Protein AF-A0A7X0IDY8-F1 (afdb_monomer)

Solvent-accessible surface area (backbone atoms only — not comparable to full-atom values): 17653 Å² total; per-residue (Å²): 130,84,78,79,61,73,67,39,57,28,50,30,40,25,37,38,50,67,77,56,85,85,56,55,71,74,59,49,54,57,48,51,55,49,50,54,53,28,51,47,48,6,29,52,58,28,71,41,60,62,90,58,40,50,76,44,83,54,91,75,27,43,38,37,38,46,51,66,85,66,62,55,62,56,31,54,29,23,31,56,53,19,38,36,47,34,47,50,60,73,31,72,89,45,57,81,94,65,48,70,35,35,42,36,11,36,18,51,35,54,35,26,72,49,98,94,47,76,46,37,66,24,57,56,46,14,52,52,52,51,69,30,64,68,50,53,49,57,35,68,78,34,80,93,46,48,38,22,39,34,31,31,45,67,46,37,61,76,37,39,66,74,52,45,78,78,48,66,48,86,64,46,43,81,45,80,48,79,40,74,96,72,74,42,73,48,59,28,34,37,32,69,65,69,73,58,78,72,65,61,71,77,70,56,85,77,76,74,76,88,69,90,82,92,76,89,87,88,85,86,89,79,88,89,81,88,80,90,87,89,88,82,89,85,84,86,88,86,85,82,86,88,81,89,83,91,87,84,88,80,88,86,88,88,86,83,88,81,90,81,89,89,84,82,89,82,88,87,87,83,89,80,88,88,87,80,90,84,91,135

Radius of gyration: 31.36 Å; Cα contacts (8 Å, |Δi|>4): 363; chains: 1; bounding box: 111×85×58 Å

Organism: NCBI:txid321317

Secondary structure (DSSP, 8-state):
-PPPPPPEEEEEEEEEETT-TTS-HHHHHHHHHHHHHHHHHHHHHTT--GGGSEEEEETTEEEEEPPTT--HHHHHHHHHHHHHHHHHHHHTTS-GGG---EEEEEEEEEEEEETTEEESHHHHHHHHHHH-HHHHHHHHT-TT-SEEEEEEHHHIIIIITTT-TT--GGG-EEEEEEEGGGTEEEEEEEE-----TTTGGGGS-------S--------------------------------------------------------------------

pLDDT: mean 75.36, std 27.11, range [26.03, 98.81]

Structure (mmCIF, N/CA/C/O backbone):
data_AF-A0A7X0IDY8-F1
#
_entry.id   AF-A0A7X0IDY8-F1
#
loop_
_atom_site.group_PDB
_atom_site.id
_atom_site.type_symbol
_atom_site.label_atom_id
_atom_site.label_alt_id
_atom_site.label_comp_id
_atom_site.label_asym_id
_atom_site.label_entity_id
_atom_site.label_seq_id
_atom_site.pdbx_PDB_ins_code
_atom_site.Cartn_x
_atom_site.Cartn_y
_atom_site.Cartn_z
_atom_site.occupancy
_atom_site.B_iso_or_equiv
_atom_site.auth_seq_id
_atom_site.auth_comp_id
_atom_site.auth_asym_id
_atom_site.auth_atom_id
_atom_site.pdbx_PDB_model_num
ATOM 1 N N . MET A 1 1 ? 10.967 9.734 -34.060 1.00 51.69 1 MET A N 1
ATOM 2 C CA . MET A 1 1 ? 10.282 9.036 -32.952 1.00 51.69 1 MET A CA 1
ATOM 3 C C . MET A 1 1 ? 11.066 9.331 -31.688 1.00 51.69 1 MET A C 1
ATOM 5 O O . MET A 1 1 ? 12.235 8.972 -31.650 1.00 51.69 1 MET A O 1
ATOM 9 N N . ASN A 1 2 ? 10.491 10.038 -30.710 1.00 63.72 2 ASN A N 1
ATOM 10 C CA . ASN A 1 2 ? 11.146 10.158 -29.404 1.00 63.72 2 ASN A CA 1
ATOM 11 C C . ASN A 1 2 ? 11.230 8.760 -28.791 1.00 63.72 2 ASN A C 1
ATOM 13 O O . ASN A 1 2 ? 10.235 8.036 -28.790 1.00 63.72 2 ASN A O 1
ATOM 17 N N . ALA A 1 3 ? 12.420 8.369 -28.339 1.00 80.81 3 ALA A N 1
ATOM 18 C CA . ALA A 1 3 ? 12.616 7.078 -27.701 1.00 80.81 3 ALA A CA 1
ATOM 19 C C . ALA A 1 3 ? 11.701 6.978 -26.474 1.00 80.81 3 ALA A C 1
ATOM 21 O O . ALA A 1 3 ? 11.657 7.894 -25.650 1.00 80.81 3 ALA A O 1
ATOM 22 N N . LEU A 1 4 ? 10.955 5.877 -26.375 1.00 83.94 4 LEU A N 1
ATOM 23 C CA . LEU A 1 4 ? 10.134 5.593 -25.206 1.00 83.94 4 LEU A CA 1
ATOM 24 C C . LEU A 1 4 ? 11.055 5.515 -23.973 1.00 83.94 4 LEU A C 1
ATOM 26 O O . LEU A 1 4 ? 12.065 4.805 -24.031 1.00 83.94 4 LEU A O 1
ATOM 30 N N . PRO A 1 5 ? 10.745 6.212 -22.863 1.00 88.75 5 PRO A N 1
ATOM 31 C CA . PRO A 1 5 ? 11.501 6.064 -21.625 1.00 88.75 5 PRO A CA 1
ATOM 32 C C . PRO A 1 5 ? 11.559 4.591 -21.194 1.00 88.75 5 PRO A C 1
ATOM 34 O O . PRO A 1 5 ? 10.585 3.863 -21.403 1.00 88.75 5 PRO A O 1
ATOM 37 N N . PRO A 1 6 ? 12.655 4.127 -20.568 1.00 92.25 6 PRO A N 1
ATOM 38 C CA . PRO A 1 6 ? 12.790 2.727 -20.185 1.00 92.25 6 PRO A CA 1
ATOM 39 C C . PRO A 1 6 ? 11.690 2.317 -19.200 1.00 92.25 6 PRO A C 1
ATOM 41 O O . PRO A 1 6 ? 11.491 2.973 -18.175 1.00 92.25 6 PRO A O 1
ATOM 44 N N . GLY A 1 7 ? 11.017 1.207 -19.497 1.00 95.31 7 GLY A N 1
ATOM 45 C CA . GLY A 1 7 ? 10.121 0.540 -18.559 1.00 95.31 7 GLY A CA 1
ATOM 46 C C . GLY A 1 7 ? 10.933 -0.276 -17.561 1.00 95.31 7 GLY A C 1
ATOM 47 O O . GLY A 1 7 ? 11.869 -0.976 -17.949 1.00 95.31 7 GLY A O 1
ATOM 48 N N . ARG A 1 8 ? 10.617 -0.175 -16.269 1.00 96.75 8 ARG A N 1
ATOM 49 C CA . ARG A 1 8 ? 11.294 -0.958 -15.224 1.00 96.75 8 ARG A CA 1
ATOM 50 C C . ARG A 1 8 ? 10.280 -1.607 -14.299 1.00 96.75 8 ARG A C 1
ATOM 52 O O . ARG A 1 8 ? 9.301 -0.958 -13.940 1.00 96.75 8 ARG A O 1
ATOM 59 N N . ARG A 1 9 ? 10.546 -2.851 -13.890 1.00 96.81 9 ARG A N 1
ATOM 60 C CA . ARG A 1 9 ? 9.745 -3.549 -12.880 1.00 96.81 9 ARG A CA 1
ATOM 61 C C . ARG A 1 9 ? 9.917 -2.846 -11.531 1.00 96.81 9 ARG A C 1
ATOM 63 O O . ARG A 1 9 ? 11.051 -2.657 -11.084 1.00 96.81 9 ARG A O 1
ATOM 70 N N . ARG A 1 10 ? 8.815 -2.390 -10.937 1.00 97.50 10 ARG A N 1
ATOM 71 C CA . ARG A 1 10 ? 8.801 -1.621 -9.684 1.00 97.50 10 ARG A CA 1
ATOM 72 C C . ARG A 1 10 ? 7.593 -1.990 -8.834 1.00 97.50 10 ARG A C 1
ATOM 74 O O . ARG A 1 10 ? 6.512 -2.221 -9.374 1.00 97.50 10 ARG A O 1
ATOM 81 N N . ILE A 1 11 ? 7.776 -1.973 -7.516 1.00 98.00 11 ILE A N 1
ATOM 82 C CA . ILE A 1 11 ? 6.673 -2.020 -6.553 1.00 98.00 11 ILE A CA 1
ATOM 83 C C . ILE A 1 11 ? 6.010 -0.641 -6.505 1.00 98.00 11 ILE A C 1
ATOM 85 O O . ILE A 1 11 ? 6.682 0.389 -6.397 1.00 98.00 11 ILE A O 1
ATOM 89 N N . CYS A 1 12 ? 4.684 -0.646 -6.578 1.00 98.19 12 CYS A N 1
ATOM 90 C CA . CYS A 1 12 ? 3.822 0.513 -6.420 1.00 98.19 12 CYS A CA 1
ATOM 91 C C . CYS A 1 12 ? 3.010 0.336 -5.134 1.00 98.19 12 CYS A C 1
ATOM 93 O O . CYS A 1 12 ? 2.357 -0.690 -4.947 1.00 98.19 12 CYS A O 1
ATOM 95 N N . LEU A 1 13 ? 3.045 1.341 -4.267 1.00 98.19 13 LEU A N 1
ATOM 96 C CA . LEU A 1 13 ? 2.295 1.413 -3.019 1.00 98.19 13 LEU A CA 1
ATOM 97 C C . LEU A 1 13 ? 1.322 2.582 -3.116 1.00 98.19 13 LEU A C 1
ATOM 99 O O . LEU A 1 13 ? 1.759 3.713 -3.294 1.00 98.19 13 LEU A O 1
ATOM 103 N N . ALA A 1 14 ? 0.029 2.330 -2.957 1.00 97.94 14 ALA A N 1
ATOM 104 C CA . ALA A 1 14 ? -0.962 3.388 -2.808 1.00 97.94 14 ALA A CA 1
ATOM 105 C C . ALA A 1 14 ? -1.618 3.280 -1.432 1.00 97.94 14 ALA A C 1
ATOM 107 O O . ALA A 1 14 ? -1.944 2.178 -0.990 1.00 97.94 14 ALA A O 1
ATOM 108 N N . LEU A 1 15 ? -1.791 4.401 -0.736 1.00 96.69 15 LEU A N 1
ATOM 109 C CA . LEU A 1 15 ? -2.446 4.424 0.570 1.00 96.69 15 LEU A CA 1
ATOM 110 C C . LEU A 1 15 ? -3.374 5.623 0.690 1.00 96.69 15 LEU A C 1
ATOM 112 O O . LEU A 1 15 ? -3.045 6.697 0.192 1.00 96.69 15 LEU A O 1
ATOM 116 N N . ASP A 1 16 ? -4.471 5.456 1.421 1.00 93.19 16 ASP A N 1
ATOM 117 C CA . ASP A 1 16 ? -5.339 6.557 1.833 1.00 93.19 16 ASP A CA 1
ATOM 118 C C . ASP A 1 16 ? -5.834 6.393 3.277 1.00 93.19 16 ASP A C 1
ATOM 120 O O . ASP A 1 16 ? -5.731 5.321 3.890 1.00 93.19 16 ASP A O 1
ATOM 124 N N . ILE A 1 17 ? -6.342 7.493 3.837 1.00 92.12 17 ILE A N 1
ATOM 125 C CA . ILE A 1 17 ? -6.869 7.550 5.202 1.00 92.12 17 ILE A CA 1
ATOM 126 C C . ILE A 1 17 ? -8.383 7.324 5.179 1.00 92.12 17 ILE A C 1
ATOM 128 O O . ILE A 1 17 ? -9.131 8.004 4.474 1.00 92.12 17 ILE A O 1
ATOM 132 N N . GLU A 1 18 ? -8.873 6.415 6.022 1.00 89.56 18 GLU A N 1
ATOM 133 C CA . GLU A 1 18 ? -10.310 6.192 6.176 1.00 89.56 18 GLU A CA 1
ATOM 134 C C . GLU A 1 18 ? -11.020 7.456 6.706 1.00 89.56 18 GLU A C 1
ATOM 136 O O . GLU A 1 18 ? -10.594 8.065 7.694 1.00 89.56 18 GLU A O 1
ATOM 141 N N . LYS A 1 19 ? -12.150 7.824 6.081 1.00 80.25 19 LYS A N 1
ATOM 142 C CA . LYS A 1 19 ? -12.991 8.973 6.478 1.00 80.25 19 LYS A CA 1
ATOM 143 C C . LYS A 1 19 ? -12.199 10.290 6.540 1.00 80.25 19 LYS A C 1
ATOM 145 O O . LYS A 1 19 ? -12.360 11.090 7.466 1.00 80.25 19 LYS A O 1
ATOM 150 N N . TYR A 1 20 ? -11.332 10.521 5.553 1.00 73.94 20 TYR A N 1
ATOM 151 C CA . TYR A 1 20 ? -10.596 11.777 5.422 1.00 73.94 20 TYR A CA 1
ATOM 152 C C . TYR A 1 20 ? -11.523 12.970 5.137 1.00 73.94 20 TYR A C 1
ATOM 154 O O . TYR A 1 20 ? -11.430 14.000 5.802 1.00 73.94 20 TYR A O 1
ATOM 162 N N . SER A 1 21 ? -12.471 12.818 4.207 1.00 69.81 21 SER A N 1
ATOM 163 C CA . SER A 1 21 ? -13.338 13.901 3.710 1.00 69.81 21 SER A CA 1
ATOM 164 C C . SER A 1 21 ? -14.291 14.511 4.746 1.00 69.81 21 SER A C 1
ATOM 166 O O . SER A 1 21 ? -14.763 15.625 4.553 1.00 69.81 21 SER A O 1
ATOM 168 N N . SER A 1 22 ? -14.553 13.838 5.870 1.00 73.06 22 SER A N 1
ATOM 169 C CA . SER A 1 22 ? -15.456 14.328 6.922 1.00 73.06 22 SER A CA 1
ATOM 170 C C . SER A 1 22 ? -14.773 15.237 7.957 1.00 73.06 22 SER A C 1
ATOM 172 O O . SER A 1 22 ? -15.302 15.427 9.052 1.00 73.06 22 SER A O 1
ATOM 174 N N . ARG A 1 23 ? -13.561 15.734 7.675 1.00 74.06 23 ARG A N 1
ATOM 175 C CA . ARG A 1 23 ? -12.727 16.510 8.609 1.00 74.06 23 ARG A CA 1
ATOM 176 C C . ARG A 1 23 ? -12.468 17.921 8.072 1.00 74.06 23 ARG A C 1
ATOM 178 O O . ARG A 1 23 ? -12.563 18.155 6.877 1.00 74.06 23 ARG A O 1
ATOM 185 N N . GLY A 1 24 ? -12.155 18.863 8.964 1.00 79.19 24 GLY A N 1
ATOM 186 C CA . GLY A 1 24 ? -11.784 20.232 8.583 1.00 79.19 24 GLY A CA 1
ATOM 187 C C . GLY A 1 24 ? -10.303 20.376 8.206 1.00 79.19 24 GLY A C 1
ATOM 188 O O . GLY A 1 24 ? -9.477 19.551 8.597 1.00 79.19 24 GLY A O 1
ATOM 189 N N . ASN A 1 25 ? -9.953 21.476 7.533 1.00 82.00 25 ASN A N 1
ATOM 190 C CA . ASN A 1 25 ? -8.627 21.716 6.935 1.00 82.00 25 ASN A CA 1
ATOM 191 C C . ASN A 1 25 ? -7.437 21.549 7.903 1.00 82.00 25 ASN A C 1
ATOM 193 O O . ASN A 1 25 ? -6.416 20.976 7.538 1.00 82.00 25 ASN A O 1
ATOM 197 N N . VAL A 1 26 ? -7.554 21.996 9.160 1.00 82.94 26 VAL A N 1
ATOM 198 C CA . VAL A 1 26 ? -6.477 21.833 10.164 1.00 82.94 26 VAL A CA 1
ATO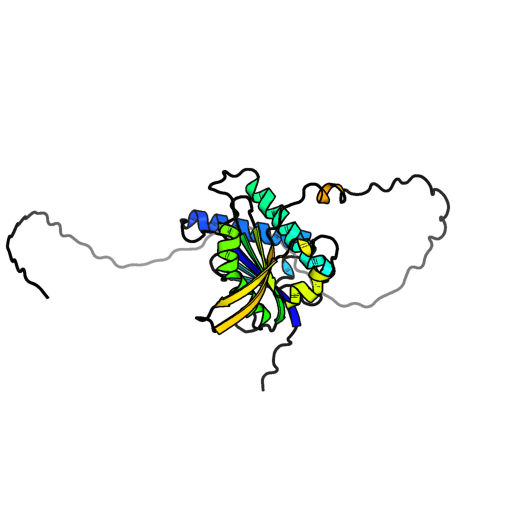M 199 C C . VAL A 1 26 ? -6.213 20.354 10.462 1.00 82.94 26 VAL A C 1
ATOM 201 O O . VAL A 1 26 ? -5.067 19.929 10.600 1.00 82.94 26 VAL A O 1
ATOM 204 N N . ALA A 1 27 ? -7.274 19.548 10.529 1.00 82.12 27 ALA A N 1
ATOM 205 C CA . ALA A 1 27 ? -7.144 18.111 10.721 1.00 82.12 27 ALA A CA 1
ATOM 206 C C . ALA A 1 27 ? -6.589 17.423 9.467 1.00 82.12 27 ALA A C 1
ATOM 208 O O . ALA A 1 27 ? -5.854 16.450 9.603 1.00 82.12 27 ALA A O 1
ATOM 209 N N . HIS A 1 28 ? -6.902 17.925 8.269 1.00 82.00 28 HIS A N 1
ATOM 210 C CA . HIS A 1 28 ? -6.339 17.426 7.010 1.00 82.00 28 HIS A CA 1
ATOM 211 C C . HIS A 1 28 ? -4.826 17.599 6.934 1.00 82.00 28 HIS A C 1
ATOM 213 O O . HIS A 1 28 ? -4.141 16.615 6.668 1.00 82.00 28 HIS A O 1
ATOM 219 N N . ILE A 1 29 ? -4.312 18.791 7.252 1.00 85.00 29 ILE A N 1
ATOM 220 C CA . ILE A 1 29 ? -2.866 19.070 7.272 1.00 85.00 29 ILE A CA 1
ATOM 221 C C . ILE A 1 29 ? -2.158 18.119 8.247 1.00 85.00 29 ILE A C 1
ATOM 223 O O . ILE A 1 29 ? -1.250 17.383 7.862 1.00 85.00 29 ILE A O 1
ATOM 227 N N . ALA A 1 30 ? -2.642 18.040 9.491 1.00 85.31 30 ALA A N 1
ATOM 228 C CA . ALA A 1 30 ? -2.046 17.170 10.503 1.00 85.31 30 ALA A CA 1
ATOM 229 C C . ALA A 1 30 ? -2.115 15.676 10.127 1.00 85.31 30 ALA A C 1
ATOM 231 O O . ALA A 1 30 ? -1.229 14.897 10.478 1.00 85.31 30 ALA A O 1
ATOM 232 N N . LEU A 1 31 ? -3.169 15.240 9.431 1.00 87.31 31 LEU A N 1
ATOM 233 C CA . LEU A 1 31 ? -3.297 13.857 8.969 1.00 87.31 31 LEU A CA 1
ATOM 234 C C . LEU A 1 31 ? -2.358 13.540 7.805 1.00 87.31 31 LEU A C 1
ATOM 236 O O . LEU A 1 31 ? -1.778 12.456 7.801 1.00 87.31 31 LEU A O 1
ATOM 240 N N . GLN A 1 32 ? -2.175 14.467 6.865 1.00 87.06 32 GLN A N 1
ATOM 241 C CA . GLN A 1 32 ? -1.214 14.314 5.772 1.00 87.06 32 GLN A CA 1
ATOM 242 C C . GLN A 1 32 ? 0.220 14.223 6.304 1.00 87.06 32 GLN A C 1
ATOM 244 O O . GLN A 1 32 ? 0.951 13.303 5.938 1.00 87.06 32 GLN A O 1
ATOM 249 N N . GLU A 1 33 ? 0.607 15.099 7.236 1.00 88.62 33 GLU A N 1
ATOM 250 C CA . GLU A 1 33 ? 1.925 15.042 7.884 1.00 88.62 33 GLU A CA 1
ATOM 251 C C . GLU A 1 33 ? 2.153 13.700 8.593 1.00 88.62 33 GLU A C 1
ATOM 253 O O . GLU A 1 33 ? 3.207 13.074 8.443 1.00 88.62 33 GLU A O 1
ATOM 258 N N . ARG A 1 34 ? 1.137 13.211 9.319 1.00 90.31 34 ARG A N 1
ATOM 259 C CA . ARG A 1 34 ? 1.182 11.898 9.979 1.00 90.31 34 ARG A CA 1
ATOM 260 C C . ARG A 1 34 ? 1.300 10.755 8.976 1.00 90.31 34 ARG A C 1
ATOM 262 O O . ARG A 1 34 ? 2.092 9.846 9.213 1.00 90.31 34 ARG A O 1
ATOM 269 N N . LEU A 1 35 ? 0.554 10.790 7.871 1.00 92.00 35 LEU A N 1
ATOM 270 C CA . LEU A 1 35 ? 0.627 9.771 6.824 1.00 92.00 35 LEU A CA 1
ATOM 271 C C . LEU A 1 35 ? 2.032 9.707 6.219 1.00 92.00 35 LEU A C 1
ATOM 273 O O . LEU A 1 35 ? 2.623 8.631 6.163 1.00 92.00 35 LEU A O 1
ATOM 277 N N . VAL A 1 36 ? 2.607 10.851 5.843 1.00 92.88 36 VAL A N 1
ATOM 278 C CA . VAL A 1 36 ? 3.971 10.911 5.296 1.00 92.88 36 VAL A CA 1
ATOM 279 C C . VAL A 1 36 ? 4.994 10.373 6.301 1.00 92.88 36 VAL A C 1
ATOM 281 O O . VAL A 1 36 ? 5.886 9.615 5.917 1.00 92.88 36 VAL A O 1
ATOM 284 N N . ALA A 1 37 ? 4.874 10.720 7.587 1.00 93.62 37 ALA A N 1
ATOM 285 C CA . ALA A 1 37 ? 5.762 10.205 8.631 1.00 93.62 37 ALA A CA 1
ATOM 286 C C . ALA A 1 37 ? 5.660 8.675 8.785 1.00 93.62 37 ALA A C 1
ATOM 288 O O . ALA A 1 37 ? 6.687 8.000 8.849 1.00 93.62 37 ALA A O 1
ATOM 289 N N . ILE A 1 38 ? 4.438 8.131 8.772 1.00 95.31 38 ILE A N 1
ATOM 290 C CA . ILE A 1 38 ? 4.176 6.686 8.843 1.00 95.31 38 ILE A CA 1
ATOM 291 C C . ILE A 1 38 ? 4.811 5.955 7.659 1.00 95.31 38 ILE A C 1
ATOM 293 O O . ILE A 1 38 ? 5.490 4.947 7.843 1.00 95.31 38 ILE A O 1
ATOM 297 N N . VAL A 1 39 ? 4.629 6.467 6.440 1.00 95.62 39 VAL A N 1
ATOM 298 C CA . VAL A 1 39 ? 5.170 5.816 5.241 1.00 95.62 39 VAL A CA 1
ATOM 299 C C . VAL A 1 39 ? 6.699 5.895 5.216 1.00 95.62 39 VAL A C 1
ATOM 301 O O . VAL A 1 39 ? 7.348 4.902 4.892 1.00 95.62 39 VAL A O 1
ATOM 304 N N . LYS A 1 40 ? 7.300 7.025 5.613 1.00 95.88 40 LYS A N 1
ATOM 305 C CA . LYS A 1 40 ? 8.765 7.158 5.739 1.00 95.88 40 LYS A CA 1
ATOM 306 C C . LYS A 1 40 ? 9.358 6.116 6.680 1.00 95.88 40 LYS A C 1
ATOM 308 O O . LYS A 1 40 ? 10.380 5.509 6.370 1.00 95.88 40 LYS A O 1
ATOM 313 N N . GLU A 1 41 ? 8.709 5.910 7.815 1.00 95.38 41 GLU A N 1
ATOM 314 C CA . GLU A 1 41 ? 9.125 4.924 8.798 1.00 95.38 41 GLU A CA 1
ATOM 315 C C . GLU A 1 41 ? 8.962 3.493 8.289 1.00 95.38 41 GLU A C 1
ATOM 317 O O . GLU A 1 41 ? 9.895 2.698 8.379 1.00 95.38 41 GLU A O 1
ATOM 322 N N . ALA A 1 42 ? 7.832 3.182 7.656 1.00 96.12 42 ALA A N 1
ATOM 323 C CA . ALA A 1 42 ? 7.618 1.877 7.046 1.00 96.12 42 ALA A CA 1
ATOM 324 C C . ALA A 1 42 ? 8.659 1.556 5.957 1.00 96.12 42 ALA A C 1
ATOM 326 O O . ALA A 1 42 ? 9.167 0.438 5.886 1.00 96.12 42 ALA A O 1
ATOM 327 N N . MET A 1 43 ? 9.043 2.549 5.151 1.00 96.00 43 MET A N 1
ATOM 328 C CA . MET A 1 43 ? 10.114 2.409 4.159 1.00 96.00 43 MET A CA 1
ATOM 329 C C . MET A 1 43 ? 11.481 2.168 4.813 1.00 96.00 43 MET A C 1
ATOM 331 O O . MET A 1 43 ? 12.256 1.341 4.329 1.00 96.00 43 MET A O 1
ATOM 335 N N . ALA A 1 44 ? 11.766 2.824 5.943 1.00 95.06 44 ALA A N 1
ATOM 336 C CA . ALA A 1 44 ? 12.979 2.568 6.717 1.00 95.06 44 ALA A CA 1
ATOM 337 C C . ALA A 1 44 ? 13.018 1.128 7.260 1.00 95.06 44 ALA A C 1
ATOM 339 O O . ALA A 1 44 ? 14.050 0.467 7.143 1.00 95.06 44 ALA A O 1
ATOM 340 N N . HIS A 1 45 ? 11.891 0.605 7.756 1.00 92.94 45 HIS A N 1
ATOM 341 C CA . HIS A 1 45 ? 11.752 -0.804 8.149 1.00 92.94 45 HIS A CA 1
ATOM 342 C C . HIS A 1 45 ? 11.966 -1.772 6.974 1.00 92.94 45 HIS A C 1
ATOM 344 O O . HIS A 1 45 ? 12.607 -2.807 7.138 1.00 92.94 45 HIS A O 1
ATOM 350 N N . ALA A 1 46 ? 11.510 -1.412 5.772 1.00 94.88 46 ALA A N 1
ATOM 351 C CA . ALA A 1 46 ? 11.772 -2.163 4.541 1.00 94.88 46 ALA A CA 1
ATOM 352 C C . ALA A 1 46 ? 13.215 -2.005 4.009 1.00 94.88 46 ALA A C 1
ATOM 354 O O . ALA A 1 46 ? 13.592 -2.621 3.007 1.00 94.88 46 ALA A O 1
ATOM 355 N N . GLN A 1 47 ? 14.037 -1.177 4.663 1.00 95.50 47 GLN A N 1
ATOM 356 C CA . GLN A 1 47 ? 15.384 -0.788 4.234 1.00 95.50 47 GLN A CA 1
ATOM 357 C C . GLN A 1 47 ? 15.404 -0.215 2.805 1.00 95.50 47 GLN A C 1
ATOM 359 O O . GLN A 1 47 ? 16.339 -0.447 2.038 1.00 95.50 47 GLN A O 1
ATOM 364 N N . VAL A 1 48 ? 14.363 0.538 2.442 1.00 95.31 48 VAL A N 1
ATOM 365 C CA . VAL A 1 48 ? 14.292 1.310 1.198 1.00 95.31 48 VAL A CA 1
ATOM 366 C C . VAL A 1 48 ? 14.380 2.790 1.575 1.00 95.31 48 VAL A C 1
ATOM 368 O O . VAL A 1 48 ? 13.422 3.335 2.123 1.00 95.31 48 VAL A O 1
ATOM 371 N N . PRO A 1 49 ? 15.510 3.478 1.323 1.00 92.62 49 PRO A N 1
ATOM 372 C CA . PRO A 1 49 ? 15.656 4.877 1.711 1.00 92.62 49 PRO A CA 1
ATOM 373 C C . PRO A 1 49 ? 14.567 5.749 1.082 1.00 92.62 49 PRO A C 1
ATOM 375 O O . PRO A 1 49 ? 14.352 5.686 -0.126 1.00 92.62 49 PRO A O 1
ATOM 378 N N . TRP A 1 50 ? 13.915 6.604 1.878 1.00 92.56 50 TRP A N 1
ATOM 379 C CA . TRP A 1 50 ? 12.821 7.467 1.406 1.00 92.56 50 TRP A CA 1
ATOM 380 C C . TRP A 1 50 ? 13.184 8.245 0.135 1.00 92.56 50 TRP A C 1
ATOM 382 O O . TRP A 1 50 ? 12.414 8.248 -0.816 1.00 92.56 50 TRP A O 1
ATOM 392 N N . VAL A 1 51 ? 14.393 8.812 0.087 1.00 92.88 51 VAL A N 1
ATOM 393 C CA . VAL A 1 51 ? 14.920 9.605 -1.041 1.00 92.88 51 VAL A CA 1
ATOM 394 C C . VAL A 1 51 ? 15.051 8.834 -2.359 1.00 92.88 51 VAL A C 1
ATOM 396 O O . VAL A 1 51 ? 15.178 9.451 -3.409 1.00 92.88 51 VAL A O 1
ATOM 399 N N . MET A 1 52 ? 15.046 7.501 -2.309 1.00 91.50 52 MET A N 1
ATOM 400 C CA . MET A 1 52 ? 15.113 6.638 -3.492 1.00 91.50 52 MET A CA 1
ATOM 401 C C . MET A 1 52 ? 13.727 6.313 -4.056 1.00 91.50 52 MET A C 1
ATOM 403 O O . MET A 1 52 ? 13.634 5.714 -5.127 1.00 91.50 52 MET A O 1
ATOM 407 N N . ASN A 1 53 ? 12.662 6.662 -3.332 1.00 93.44 53 ASN A N 1
ATOM 408 C CA . ASN A 1 53 ? 11.293 6.473 -3.777 1.00 93.44 53 ASN A CA 1
ATOM 409 C C . ASN A 1 53 ? 10.805 7.734 -4.475 1.00 93.44 53 ASN A C 1
ATOM 411 O O . ASN A 1 53 ? 11.050 8.851 -4.017 1.00 93.44 53 ASN A O 1
ATOM 415 N N . ASP A 1 54 ? 10.045 7.548 -5.544 1.00 92.81 54 ASP A N 1
ATOM 416 C CA . ASP A 1 54 ? 9.275 8.637 -6.111 1.00 92.81 54 ASP A CA 1
ATOM 417 C C . ASP A 1 54 ? 7.892 8.667 -5.464 1.00 92.81 54 ASP A C 1
ATOM 419 O O . ASP A 1 54 ? 7.226 7.637 -5.348 1.00 92.81 54 ASP A O 1
ATOM 423 N N . VAL A 1 55 ? 7.452 9.852 -5.055 1.00 91.88 55 VAL A N 1
ATOM 424 C CA . VAL A 1 55 ? 6.212 10.042 -4.301 1.00 91.88 55 VAL A CA 1
ATOM 425 C C . VAL A 1 55 ? 5.330 11.017 -5.060 1.00 91.88 55 VAL A C 1
ATOM 427 O O . VAL A 1 55 ? 5.801 12.053 -5.526 1.00 91.88 55 VAL A O 1
ATOM 430 N N . GLN A 1 56 ? 4.062 10.659 -5.210 1.00 87.88 56 GLN A N 1
ATOM 431 C CA . GLN A 1 56 ? 3.031 11.494 -5.806 1.00 87.88 56 GLN A CA 1
ATOM 432 C C . GLN A 1 56 ? 1.901 11.669 -4.803 1.00 87.88 56 GLN A C 1
ATOM 434 O O . GLN A 1 56 ? 1.317 10.685 -4.338 1.00 87.88 56 GLN A O 1
ATOM 439 N N . ASP A 1 57 ? 1.593 12.923 -4.496 1.00 81.88 57 ASP A N 1
ATOM 440 C CA . ASP A 1 57 ? 0.471 13.274 -3.636 1.00 81.88 57 ASP A CA 1
ATOM 441 C C . ASP A 1 57 ? -0.845 13.009 -4.373 1.00 81.88 57 ASP A C 1
ATOM 443 O O . ASP A 1 57 ? -1.009 13.384 -5.535 1.00 81.88 57 ASP A O 1
ATOM 447 N N . GLN A 1 58 ? -1.789 12.359 -3.694 1.00 78.62 58 GLN A N 1
ATOM 448 C CA . GLN A 1 58 ? -3.100 11.998 -4.240 1.00 78.62 58 GLN A CA 1
ATOM 449 C C . GLN A 1 58 ? -4.218 12.638 -3.411 1.00 78.62 58 GLN A C 1
ATOM 451 O O . GLN A 1 58 ? -5.151 11.965 -2.993 1.00 78.62 58 GLN A O 1
ATOM 456 N N . GLY A 1 59 ? -4.102 13.937 -3.116 1.00 71.81 59 GLY A N 1
ATOM 457 C CA . GLY A 1 59 ? -5.056 14.657 -2.267 1.00 71.81 59 GLY A CA 1
ATOM 458 C C . GLY A 1 59 ? -5.025 14.165 -0.816 1.00 71.81 59 GLY A C 1
ATOM 459 O O . GLY A 1 59 ? -4.324 14.735 0.015 1.00 71.81 59 GLY A O 1
ATOM 460 N N . ASP A 1 60 ? -5.776 13.110 -0.508 1.00 71.19 60 ASP A N 1
ATOM 461 C CA . ASP A 1 60 ? -5.862 12.475 0.811 1.00 71.19 60 ASP A CA 1
ATOM 462 C C . ASP A 1 60 ? -5.034 11.189 0.960 1.00 71.19 60 ASP A C 1
ATOM 464 O O . ASP A 1 60 ? -4.972 10.606 2.049 1.00 71.19 60 ASP A O 1
ATOM 468 N N . GLY A 1 61 ? -4.370 10.776 -0.119 1.00 85.94 61 GLY A N 1
ATOM 469 C CA . GLY A 1 61 ? -3.502 9.610 -0.162 1.00 85.94 61 GLY A CA 1
ATOM 470 C C . GLY A 1 61 ? -2.101 9.891 -0.698 1.00 85.94 61 GLY A C 1
ATOM 471 O O . GLY A 1 61 ? -1.748 11.009 -1.081 1.00 85.94 61 GLY A O 1
ATOM 472 N N . LEU A 1 62 ? -1.299 8.831 -0.749 1.00 93.38 62 LEU A N 1
ATOM 473 C CA . LEU A 1 62 ? 0.032 8.824 -1.348 1.00 93.38 62 LEU A CA 1
ATOM 474 C C . LEU A 1 62 ? 0.136 7.679 -2.348 1.00 93.38 62 LEU A C 1
ATOM 476 O O . LEU A 1 62 ? -0.272 6.556 -2.054 1.00 93.38 62 LEU A O 1
ATOM 480 N N . LEU A 1 63 ? 0.750 7.954 -3.496 1.00 96.06 63 LEU A N 1
ATOM 481 C CA . LEU A 1 63 ? 1.275 6.937 -4.397 1.00 96.06 63 LEU A CA 1
ATOM 482 C C . LEU A 1 63 ? 2.802 6.963 -4.314 1.00 96.06 63 LEU A C 1
ATOM 484 O O . LEU A 1 63 ? 3.435 7.973 -4.615 1.00 96.06 63 LEU A O 1
ATOM 488 N N . VAL A 1 64 ? 3.395 5.843 -3.923 1.00 96.81 64 VAL A N 1
ATOM 489 C CA . VAL A 1 64 ? 4.840 5.670 -3.803 1.00 96.81 64 VAL A CA 1
ATOM 490 C C . VAL A 1 64 ? 5.312 4.620 -4.796 1.00 96.81 64 VAL A C 1
ATOM 492 O O . VAL A 1 64 ? 4.824 3.491 -4.816 1.00 96.81 64 VAL A O 1
ATOM 495 N N . ILE A 1 65 ? 6.286 4.997 -5.616 1.00 97.00 65 ILE A N 1
ATOM 496 C CA . ILE A 1 65 ? 6.909 4.146 -6.621 1.00 97.00 65 ILE A CA 1
ATOM 497 C C . ILE A 1 65 ? 8.336 3.853 -6.168 1.00 97.00 65 ILE A C 1
ATOM 499 O O . ILE A 1 65 ? 9.177 4.751 -6.080 1.00 97.00 65 ILE A O 1
ATOM 503 N N . GLN A 1 66 ? 8.611 2.584 -5.879 1.00 96.50 66 GLN A N 1
ATOM 504 C CA . GLN A 1 66 ? 9.912 2.163 -5.371 1.00 96.50 66 GLN A CA 1
ATOM 505 C C . GLN A 1 66 ? 11.000 2.217 -6.458 1.00 96.50 66 GLN A C 1
ATOM 507 O O . GLN A 1 66 ? 10.698 2.181 -7.665 1.00 96.50 66 GLN A O 1
ATOM 512 N N . PRO A 1 67 ? 12.286 2.303 -6.067 1.00 95.31 67 PRO A N 1
ATOM 513 C CA . PRO A 1 67 ? 13.375 2.148 -7.017 1.00 95.31 67 PRO A CA 1
ATOM 514 C C . PRO A 1 67 ? 13.328 0.749 -7.663 1.00 95.31 67 PRO A C 1
ATOM 516 O O . PRO A 1 67 ? 12.860 -0.214 -7.056 1.00 95.31 67 PRO A O 1
ATOM 519 N N . PRO A 1 68 ? 13.800 0.608 -8.910 1.00 95.38 68 PRO A N 1
ATOM 520 C CA . PRO A 1 68 ? 13.883 -0.694 -9.562 1.00 95.38 68 PRO A CA 1
ATOM 521 C C . PRO A 1 68 ? 14.979 -1.556 -8.920 1.00 95.38 68 PRO A C 1
ATOM 523 O O . PRO A 1 68 ? 15.983 -1.025 -8.447 1.00 95.38 68 PRO A O 1
ATOM 526 N N . GLY A 1 69 ? 14.826 -2.881 -8.978 1.00 94.38 69 GLY A N 1
ATOM 527 C CA . GLY A 1 69 ? 15.844 -3.827 -8.496 1.00 94.38 69 GLY A CA 1
ATOM 528 C C . GLY A 1 69 ? 15.877 -4.014 -6.978 1.00 94.38 69 GLY A C 1
ATOM 529 O O . GLY A 1 69 ? 16.883 -4.471 -6.441 1.00 94.38 69 GLY A O 1
ATOM 530 N N . VAL A 1 70 ? 14.800 -3.646 -6.282 1.00 96.12 70 VAL A N 1
ATOM 531 C CA . VAL A 1 70 ? 14.618 -4.003 -4.873 1.00 96.12 70 VAL A CA 1
ATOM 532 C C . VAL A 1 70 ? 14.450 -5.514 -4.706 1.00 96.12 70 VAL A C 1
ATOM 534 O O . VAL A 1 70 ? 13.926 -6.196 -5.579 1.00 96.12 70 VAL A O 1
ATOM 537 N N . ASP A 1 71 ? 14.883 -6.021 -3.557 1.00 96.81 71 ASP A N 1
ATOM 538 C CA . ASP A 1 71 ? 14.675 -7.406 -3.131 1.00 96.81 71 ASP A CA 1
ATOM 539 C C . ASP A 1 71 ? 13.243 -7.569 -2.597 1.00 96.81 71 ASP A C 1
ATOM 541 O O . ASP A 1 71 ? 12.963 -7.279 -1.435 1.00 96.81 71 ASP A O 1
ATOM 545 N N . GLU A 1 72 ? 12.312 -7.937 -3.475 1.00 97.00 72 GLU A N 1
ATOM 546 C CA . GLU A 1 72 ? 10.868 -7.956 -3.198 1.00 97.00 72 GLU A CA 1
ATOM 547 C C . GLU A 1 72 ? 10.468 -8.914 -2.064 1.00 97.00 72 GLU A C 1
ATOM 549 O O . GLU A 1 72 ? 9.710 -8.470 -1.195 1.00 97.00 72 GLU A O 1
ATOM 554 N N . PRO A 1 73 ? 11.015 -10.150 -1.978 1.00 96.81 73 PRO A N 1
ATOM 555 C CA . PRO A 1 73 ? 10.827 -11.039 -0.827 1.00 96.81 73 PRO A CA 1
ATOM 556 C C . PRO A 1 73 ? 11.168 -10.428 0.529 1.00 96.81 73 PRO A C 1
ATOM 558 O O . PRO A 1 73 ? 10.566 -10.797 1.533 1.00 96.81 73 PRO A O 1
ATOM 561 N N . ARG A 1 74 ? 12.111 -9.483 0.580 1.00 96.31 74 ARG A N 1
ATOM 562 C CA . ARG A 1 74 ? 12.476 -8.765 1.809 1.00 96.31 74 ARG A CA 1
ATOM 563 C C . ARG A 1 74 ? 11.670 -7.482 1.990 1.00 96.31 74 ARG A C 1
ATOM 565 O O . ARG A 1 74 ? 11.240 -7.161 3.098 1.00 96.31 74 ARG A O 1
ATOM 572 N N . VAL A 1 75 ? 11.483 -6.725 0.911 1.00 97.56 75 VAL A N 1
ATOM 573 C CA . VAL A 1 75 ? 10.875 -5.391 0.949 1.00 97.56 75 VAL A CA 1
ATOM 574 C C . VAL A 1 75 ? 9.374 -5.453 1.195 1.00 97.56 75 VAL A C 1
ATOM 576 O O . VAL A 1 75 ? 8.881 -4.643 1.975 1.00 97.56 75 VAL A O 1
ATOM 579 N N . VAL A 1 76 ? 8.643 -6.397 0.594 1.00 97.50 76 VAL A N 1
ATOM 580 C CA . VAL A 1 76 ? 7.184 -6.490 0.768 1.00 97.50 76 VAL A CA 1
ATOM 581 C C . VAL A 1 76 ? 6.812 -6.801 2.227 1.00 97.50 76 VAL A C 1
ATOM 583 O O . VAL A 1 76 ? 6.069 -6.006 2.809 1.00 97.50 76 VAL A O 1
ATOM 586 N N . PRO A 1 77 ? 7.362 -7.846 2.885 1.00 95.69 77 PRO A N 1
ATOM 587 C CA . PRO A 1 77 ? 7.117 -8.070 4.310 1.00 95.69 77 PRO A CA 1
ATOM 588 C C . PRO A 1 77 ? 7.603 -6.919 5.193 1.00 95.69 77 PRO A C 1
ATOM 590 O O . PRO A 1 77 ? 6.880 -6.478 6.087 1.00 95.69 77 PRO A O 1
ATOM 593 N N . GLY A 1 78 ? 8.805 -6.390 4.931 1.00 96.31 78 GLY A N 1
ATOM 594 C CA . GLY A 1 78 ? 9.367 -5.278 5.701 1.00 96.31 78 GLY A CA 1
ATOM 595 C C . GLY A 1 78 ? 8.498 -4.019 5.649 1.00 96.31 78 GLY A C 1
ATOM 596 O O . GLY A 1 78 ? 8.309 -3.356 6.668 1.00 96.31 78 GLY A O 1
ATOM 597 N N . LEU A 1 79 ? 7.910 -3.726 4.487 1.00 97.19 79 LEU A N 1
ATOM 598 C CA . LEU A 1 79 ? 7.003 -2.601 4.290 1.00 97.19 79 LEU A CA 1
ATOM 599 C C . LEU A 1 79 ? 5.681 -2.801 5.037 1.00 97.19 79 LEU A C 1
ATOM 601 O O . LEU A 1 79 ? 5.247 -1.899 5.750 1.00 97.19 79 LEU A O 1
ATOM 605 N N . VAL A 1 80 ? 5.048 -3.972 4.908 1.00 97.12 80 VAL A N 1
ATOM 606 C CA . VAL A 1 80 ? 3.765 -4.263 5.575 1.00 97.12 80 VAL A CA 1
ATOM 607 C C . VAL A 1 80 ? 3.922 -4.245 7.099 1.00 97.12 80 VAL A C 1
ATOM 609 O O . VAL A 1 80 ? 3.132 -3.604 7.799 1.00 97.12 80 VAL A O 1
ATOM 612 N N . ASN A 1 81 ? 4.981 -4.865 7.620 1.00 95.88 81 ASN A N 1
ATOM 613 C CA . ASN A 1 81 ? 5.269 -4.879 9.055 1.00 95.88 81 ASN A CA 1
ATOM 614 C C . ASN A 1 81 ? 5.669 -3.490 9.568 1.00 95.88 81 ASN A C 1
ATOM 616 O O . ASN A 1 81 ? 5.210 -3.065 10.629 1.00 95.88 81 ASN A O 1
ATOM 620 N N . GLY A 1 82 ? 6.452 -2.743 8.786 1.00 96.56 82 GLY A N 1
ATOM 621 C CA . GLY A 1 82 ? 6.798 -1.354 9.073 1.00 96.56 82 GLY A CA 1
ATOM 622 C C . GLY A 1 82 ? 5.574 -0.441 9.152 1.00 96.56 82 GLY A C 1
ATOM 623 O O . GLY A 1 82 ? 5.482 0.376 10.065 1.00 96.56 82 GLY A O 1
ATOM 624 N N . LEU A 1 83 ? 4.595 -0.615 8.255 1.00 97.19 83 LEU A N 1
ATOM 625 C CA . LEU A 1 83 ? 3.322 0.110 8.315 1.00 97.19 83 LEU A CA 1
ATOM 626 C C . LEU A 1 83 ? 2.551 -0.226 9.595 1.00 97.19 83 LEU A C 1
ATOM 628 O O . LEU A 1 83 ? 2.080 0.684 10.275 1.00 97.19 83 LEU A O 1
ATOM 632 N N . CYS A 1 84 ? 2.461 -1.506 9.965 1.00 95.75 84 CYS A N 1
ATOM 633 C CA . CYS A 1 84 ? 1.804 -1.917 11.210 1.00 95.75 84 CYS A CA 1
ATOM 634 C C . CYS A 1 84 ? 2.460 -1.288 12.439 1.00 95.75 84 CYS A C 1
ATOM 636 O O . CYS A 1 84 ? 1.765 -0.824 13.345 1.00 95.75 84 CYS A O 1
ATOM 638 N N . TRP A 1 85 ? 3.791 -1.243 12.452 1.00 95.38 85 TRP A N 1
ATOM 639 C CA . TRP A 1 85 ? 4.565 -0.650 13.534 1.00 95.38 85 TRP A CA 1
ATOM 640 C C . TRP A 1 85 ? 4.334 0.853 13.625 1.00 95.38 85 TRP A C 1
ATOM 642 O O . TRP A 1 85 ? 3.961 1.364 14.684 1.00 95.38 85 TRP A O 1
ATOM 652 N N . ALA A 1 86 ? 4.469 1.552 12.501 1.00 95.62 86 ALA A N 1
ATOM 653 C CA . ALA A 1 86 ? 4.347 2.999 12.434 1.00 95.62 86 ALA A CA 1
ATOM 654 C C . ALA A 1 86 ? 2.926 3.471 12.774 1.00 95.62 86 ALA A C 1
ATOM 656 O O . ALA A 1 86 ? 2.752 4.399 13.566 1.00 95.62 86 ALA A O 1
ATOM 657 N N . VAL A 1 87 ? 1.895 2.799 12.247 1.00 95.19 87 VAL A N 1
ATOM 658 C CA . VAL A 1 87 ? 0.491 3.099 12.567 1.00 95.19 87 VAL A CA 1
ATOM 659 C C . VAL A 1 87 ? 0.176 2.769 14.026 1.00 95.19 87 VAL A C 1
ATOM 661 O O . VAL A 1 87 ? -0.438 3.586 14.715 1.00 95.19 87 VAL A O 1
ATOM 664 N N . GLY A 1 88 ? 0.633 1.617 14.528 1.00 93.50 88 GLY A N 1
ATOM 665 C CA . GLY A 1 88 ? 0.444 1.223 15.925 1.00 93.50 88 GLY A CA 1
ATOM 666 C C . GLY A 1 88 ? 1.041 2.242 16.896 1.00 93.50 88 GLY A C 1
ATOM 667 O O . GLY A 1 88 ? 0.365 2.694 17.822 1.00 93.50 88 GLY A O 1
ATOM 668 N N . ARG A 1 89 ? 2.272 2.693 16.630 1.00 92.38 89 ARG A N 1
ATOM 669 C CA . ARG A 1 89 ? 2.929 3.763 17.390 1.00 92.38 89 ARG A CA 1
ATOM 670 C C . ARG A 1 89 ? 2.188 5.094 17.266 1.00 92.38 89 ARG A C 1
ATOM 672 O O . ARG A 1 89 ? 1.974 5.771 18.265 1.00 92.38 89 ARG A O 1
ATOM 679 N N . ALA A 1 90 ? 1.749 5.467 16.065 1.00 90.44 90 ALA A N 1
ATOM 680 C CA . ALA A 1 90 ? 1.004 6.707 15.846 1.00 90.44 90 ALA A CA 1
ATOM 681 C C . ALA A 1 90 ? -0.370 6.725 16.540 1.00 90.44 90 ALA A C 1
ATOM 683 O O . ALA A 1 90 ? -0.931 7.806 16.744 1.00 90.44 90 ALA A O 1
ATOM 684 N N . ASN A 1 91 ? -0.915 5.556 16.888 1.00 91.94 91 ASN A N 1
ATOM 685 C CA . ASN A 1 91 ? -2.195 5.396 17.572 1.00 91.94 91 ASN A CA 1
ATOM 686 C C . ASN A 1 91 ? -2.067 5.123 19.085 1.00 91.94 91 ASN A C 1
ATOM 688 O O . ASN A 1 91 ? -3.083 5.178 19.775 1.00 91.94 91 ASN A O 1
ATOM 692 N N . SER A 1 92 ? -0.865 4.879 19.630 1.00 87.25 92 SER A N 1
ATOM 693 C CA . SER A 1 92 ? -0.670 4.389 21.012 1.00 87.25 92 SER A CA 1
ATOM 694 C C . SER A 1 92 ? -1.167 5.335 22.114 1.00 87.25 92 SER A C 1
ATOM 696 O O . SER A 1 92 ? -1.507 4.887 23.208 1.00 87.25 92 SER A O 1
ATOM 698 N N . HIS A 1 93 ? -1.233 6.639 21.837 1.00 81.00 93 HIS A N 1
ATOM 699 C CA . HIS A 1 93 ? -1.650 7.674 22.794 1.00 81.00 93 HIS A CA 1
ATOM 700 C C . HIS A 1 93 ? -2.860 8.477 22.307 1.00 81.00 93 HIS A C 1
ATOM 702 O O . HIS A 1 93 ? -3.071 9.622 22.707 1.00 81.00 93 HIS A O 1
ATOM 708 N N . VAL A 1 94 ? -3.650 7.891 21.407 1.00 81.88 94 VAL A N 1
ATOM 709 C CA . VAL A 1 94 ? -4.750 8.578 20.734 1.00 81.88 94 VAL A CA 1
ATOM 710 C C . VAL A 1 94 ? -6.080 7.927 21.108 1.00 81.88 94 VAL A C 1
ATOM 712 O O . VAL A 1 94 ? -6.203 6.706 21.152 1.00 81.88 94 VAL A O 1
ATOM 715 N N . LEU A 1 95 ? -7.103 8.747 21.374 1.00 79.38 95 LEU A N 1
ATOM 716 C CA . LEU A 1 95 ? -8.464 8.251 21.608 1.00 79.38 95 LEU A CA 1
ATOM 717 C C . LEU A 1 95 ? -8.961 7.455 20.394 1.00 79.38 95 LEU A C 1
ATOM 719 O O . LEU A 1 95 ? -8.619 7.780 19.257 1.00 79.38 95 LEU A O 1
ATOM 723 N N . SER A 1 96 ? -9.845 6.482 20.618 1.00 75.56 96 SER A N 1
ATOM 724 C CA . SER A 1 96 ? -10.425 5.649 19.553 1.00 75.56 96 SER A CA 1
ATOM 725 C C . SER A 1 96 ? -11.007 6.465 18.390 1.00 75.56 96 SER A C 1
ATOM 727 O O . SER A 1 96 ? -10.768 6.134 17.234 1.00 75.56 96 SER A O 1
ATOM 729 N N . SER A 1 97 ? -11.678 7.586 18.677 1.00 73.81 97 SER A N 1
ATOM 730 C CA . SER A 1 97 ? -12.252 8.510 17.682 1.00 73.81 97 SER A CA 1
ATOM 731 C C . SER A 1 97 ? -11.220 9.271 16.837 1.00 73.81 97 SER A C 1
ATOM 733 O O . SER A 1 97 ? -11.560 9.859 15.811 1.00 73.81 97 SER A O 1
ATOM 735 N N . ARG A 1 98 ? -9.954 9.280 17.260 1.00 78.62 98 ARG A N 1
ATOM 736 C CA . ARG A 1 98 ? -8.832 9.947 16.586 1.00 78.62 98 ARG A CA 1
ATOM 737 C C . ARG A 1 98 ? -7.796 8.959 16.036 1.00 78.62 98 ARG A C 1
ATOM 739 O O . ARG A 1 98 ? -6.787 9.410 15.485 1.00 78.62 98 ARG A O 1
ATOM 746 N N . ARG A 1 99 ? -8.047 7.647 16.153 1.00 87.25 99 ARG A N 1
ATOM 747 C CA . ARG A 1 99 ? -7.208 6.610 15.539 1.00 87.25 99 ARG A CA 1
ATOM 748 C C . ARG A 1 99 ? -7.137 6.828 14.036 1.00 87.25 99 ARG A C 1
ATOM 750 O O . ARG A 1 99 ? -8.142 7.094 13.379 1.00 87.25 99 ARG A O 1
ATOM 757 N N . LEU A 1 100 ? -5.922 6.741 13.520 1.00 90.31 100 LEU A N 1
ATOM 758 C CA . LEU A 1 100 ? -5.640 6.770 12.099 1.00 90.31 100 LEU A CA 1
ATOM 759 C C . LEU A 1 100 ? -5.778 5.344 11.568 1.00 90.31 100 LEU A C 1
ATOM 761 O O . LEU A 1 100 ? -5.177 4.422 12.120 1.00 90.31 100 LEU A O 1
ATOM 765 N N . ARG A 1 101 ? -6.593 5.183 10.525 1.00 94.19 101 ARG A N 1
ATOM 766 C CA . ARG A 1 101 ? -6.849 3.902 9.865 1.00 94.19 101 ARG A CA 1
ATOM 767 C C . ARG A 1 101 ? -6.570 4.054 8.375 1.00 94.19 101 ARG A C 1
ATOM 769 O O . ARG A 1 101 ? -6.969 5.064 7.794 1.00 94.19 101 ARG A O 1
ATOM 776 N N . LEU A 1 102 ? -5.875 3.086 7.789 1.00 96.00 102 LEU A N 1
ATOM 777 C CA . LEU A 1 102 ? -5.363 3.141 6.424 1.00 96.00 102 LEU A CA 1
ATOM 778 C C . LEU A 1 102 ? -5.919 2.012 5.567 1.00 96.00 102 LEU A C 1
ATOM 780 O O . LEU A 1 102 ? -5.960 0.852 5.986 1.00 96.00 102 LEU A O 1
ATOM 784 N N . ARG A 1 103 ? -6.261 2.353 4.329 1.00 97.81 103 ARG A N 1
ATOM 785 C CA . ARG A 1 103 ? -6.343 1.381 3.240 1.00 97.81 103 ARG A CA 1
ATOM 786 C C . ARG A 1 103 ? -5.030 1.425 2.481 1.00 97.81 103 ARG A C 1
ATOM 788 O O . ARG A 1 103 ? -4.489 2.501 2.238 1.00 97.81 103 ARG A O 1
ATOM 795 N N . VAL A 1 104 ? -4.506 0.255 2.147 1.00 98.50 104 VAL A N 1
ATOM 796 C CA . VAL A 1 104 ? -3.195 0.101 1.522 1.00 98.50 104 VAL A CA 1
ATOM 797 C C . VAL A 1 104 ? -3.324 -0.857 0.355 1.00 98.50 104 VAL A C 1
ATOM 799 O O . VAL A 1 104 ? -3.864 -1.945 0.515 1.00 98.50 104 VAL A O 1
ATOM 802 N N . ALA A 1 105 ? -2.808 -0.469 -0.803 1.00 98.62 105 ALA A N 1
ATOM 803 C CA . ALA A 1 105 ? -2.735 -1.302 -1.989 1.00 98.62 105 ALA A CA 1
ATOM 804 C C . ALA A 1 105 ? -1.281 -1.471 -2.434 1.00 98.62 105 ALA A C 1
ATOM 806 O O . ALA A 1 105 ? -0.517 -0.503 -2.474 1.00 98.62 105 ALA A O 1
ATOM 807 N N . LEU A 1 106 ? -0.916 -2.699 -2.794 1.00 98.69 106 LEU A N 1
ATOM 808 C CA . LEU A 1 106 ? 0.372 -3.042 -3.383 1.00 98.69 106 LEU A CA 1
ATOM 809 C C . LEU A 1 106 ? 0.170 -3.667 -4.759 1.00 98.69 106 LEU A C 1
ATOM 811 O O . LEU A 1 106 ? -0.633 -4.583 -4.931 1.00 98.69 106 LEU A O 1
ATOM 815 N N . SER A 1 107 ? 0.942 -3.197 -5.729 1.00 98.31 107 SER A N 1
ATOM 816 C CA . SER A 1 107 ? 1.042 -3.806 -7.053 1.00 98.31 107 SER A CA 1
ATOM 817 C C . SER A 1 107 ? 2.486 -3.804 -7.511 1.00 98.31 107 SER A C 1
ATOM 819 O O . SER A 1 107 ? 3.324 -3.062 -6.995 1.00 98.31 107 SER A O 1
ATOM 821 N N . VAL A 1 108 ? 2.775 -4.607 -8.524 1.00 97.69 108 VAL A N 1
ATOM 822 C CA . VAL A 1 108 ? 4.094 -4.665 -9.130 1.00 97.69 108 VAL A CA 1
ATOM 823 C C . VAL A 1 108 ? 3.977 -4.794 -10.639 1.00 97.69 108 VAL A C 1
ATOM 825 O O . VAL A 1 108 ? 2.989 -5.320 -11.138 1.00 97.69 108 VAL A O 1
ATOM 828 N N . GLY A 1 109 ? 4.944 -4.258 -11.379 1.00 97.00 109 GLY A N 1
ATOM 829 C CA . GLY A 1 109 ? 4.964 -4.388 -12.835 1.00 97.00 109 GLY A CA 1
ATOM 830 C C . GLY A 1 109 ? 5.851 -3.361 -13.521 1.00 97.00 109 GLY A C 1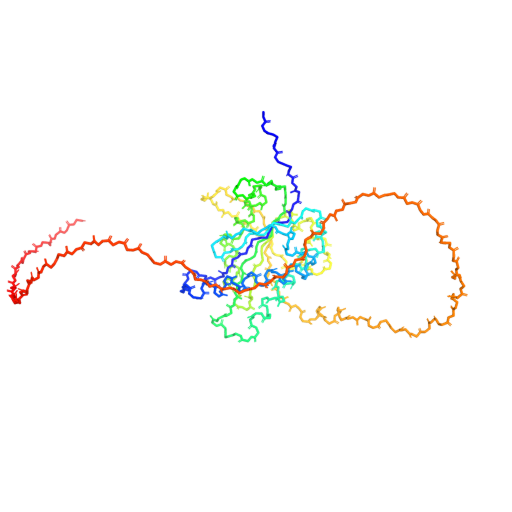
ATOM 831 O O . GLY A 1 109 ? 6.587 -2.618 -12.867 1.00 97.00 109 GLY A O 1
ATOM 832 N N . ILE A 1 110 ? 5.807 -3.346 -14.854 1.00 97.00 110 ILE A N 1
ATOM 833 C CA . ILE A 1 110 ? 6.586 -2.416 -15.674 1.00 97.00 110 ILE A CA 1
ATOM 834 C C . ILE A 1 110 ? 5.987 -1.013 -15.587 1.00 97.00 110 ILE A C 1
ATOM 836 O O . ILE A 1 110 ? 4.818 -0.793 -15.897 1.00 97.00 110 ILE A O 1
ATOM 840 N N . VAL A 1 111 ? 6.819 -0.057 -15.183 1.00 96.25 111 VAL A N 1
ATOM 841 C CA . VAL A 1 111 ? 6.440 1.343 -15.003 1.00 96.25 111 VAL A CA 1
ATOM 842 C C . VAL A 1 111 ? 7.400 2.250 -15.774 1.00 96.25 111 VAL A C 1
ATOM 844 O O . VAL A 1 111 ? 8.620 2.053 -15.745 1.00 96.25 111 VAL A O 1
ATOM 847 N N . HIS A 1 112 ? 6.847 3.266 -16.438 1.00 94.75 112 HIS A N 1
ATOM 848 C CA . HIS A 1 112 ? 7.579 4.287 -17.186 1.00 94.75 112 HIS A CA 1
ATOM 849 C C . HIS A 1 112 ? 7.440 5.651 -16.515 1.00 94.75 112 HIS A C 1
ATOM 851 O O . HIS A 1 112 ? 6.345 6.054 -16.117 1.00 94.75 112 HIS A O 1
ATOM 857 N N . ARG A 1 113 ? 8.544 6.401 -16.442 1.00 92.44 113 ARG A N 1
ATOM 858 C CA . ARG A 1 113 ? 8.502 7.820 -16.072 1.00 92.44 113 ARG A CA 1
ATOM 859 C C . ARG A 1 113 ? 7.892 8.619 -17.229 1.00 92.44 113 ARG A C 1
ATOM 861 O O . ARG A 1 113 ? 8.345 8.492 -18.364 1.00 92.44 113 ARG A O 1
ATOM 868 N N . ALA A 1 114 ? 6.899 9.447 -16.931 1.00 89.88 114 ALA A N 1
ATOM 869 C CA . ALA A 1 114 ? 6.191 10.311 -17.871 1.00 89.88 114 ALA A CA 1
ATOM 870 C C . ALA A 1 114 ? 6.164 11.768 -17.372 1.00 89.88 114 ALA A C 1
ATOM 872 O O . ALA A 1 114 ? 6.580 12.061 -16.250 1.00 89.88 114 ALA A O 1
ATOM 873 N N . ALA A 1 115 ? 5.658 12.686 -18.203 1.00 87.38 115 ALA A N 1
ATOM 874 C CA . ALA A 1 115 ? 5.644 14.122 -17.905 1.00 87.38 115 ALA A CA 1
ATOM 875 C C . ALA A 1 115 ? 4.878 14.474 -16.616 1.00 87.38 115 ALA A C 1
ATOM 877 O O . ALA A 1 115 ? 5.326 15.322 -15.854 1.00 87.38 115 ALA A O 1
ATOM 878 N N . ALA A 1 116 ? 3.761 13.790 -16.352 1.00 82.75 116 ALA A N 1
ATOM 879 C CA . ALA A 1 116 ? 2.922 14.009 -15.172 1.00 82.75 116 ALA A CA 1
ATOM 880 C C . ALA A 1 116 ? 3.185 13.004 -14.033 1.00 82.75 116 ALA A C 1
ATOM 882 O O . ALA A 1 116 ? 2.390 12.918 -13.105 1.00 82.75 116 ALA A O 1
ATOM 883 N N . GLY A 1 117 ? 4.266 12.216 -14.105 1.00 89.19 117 GLY A N 1
ATOM 884 C CA . GLY A 1 117 ? 4.572 11.220 -13.081 1.00 89.19 117 GLY A CA 1
ATOM 885 C C . GLY A 1 117 ? 4.930 9.853 -13.647 1.00 89.19 117 GLY A C 1
ATOM 886 O O . GLY A 1 117 ? 5.964 9.702 -14.296 1.00 89.19 117 GLY A O 1
ATOM 887 N N . TYR A 1 118 ? 4.100 8.849 -13.366 1.00 92.44 118 TYR A N 1
ATOM 888 C CA . TYR A 1 118 ? 4.351 7.455 -13.725 1.00 92.44 118 TYR A CA 1
ATOM 889 C C . TYR A 1 118 ? 3.158 6.853 -14.453 1.00 92.44 118 TYR A C 1
ATOM 891 O O . TYR A 1 118 ? 2.012 7.132 -14.115 1.00 92.44 118 TYR A O 1
ATOM 899 N N . VAL A 1 119 ? 3.445 6.025 -15.454 1.00 93.31 119 VAL A N 1
ATOM 900 C CA . VAL A 1 119 ? 2.437 5.293 -16.226 1.00 93.31 119 VAL A CA 1
ATOM 901 C C . VAL A 1 119 ? 2.807 3.817 -16.302 1.00 93.31 119 VAL A C 1
ATOM 903 O O . VAL A 1 119 ? 3.988 3.461 -16.315 1.00 93.31 119 VAL A O 1
ATOM 906 N N . GLY A 1 120 ? 1.790 2.967 -16.350 1.00 94.25 120 GLY A N 1
ATOM 907 C CA . GLY A 1 120 ? 1.920 1.517 -16.425 1.00 94.25 120 GLY A CA 1
ATOM 908 C C . GLY A 1 120 ? 0.737 0.834 -15.752 1.00 94.25 120 GLY A C 1
ATOM 909 O O . GLY A 1 120 ? 0.093 1.419 -14.875 1.00 94.25 120 GLY A O 1
ATOM 910 N N . ASP A 1 121 ? 0.472 -0.408 -16.139 1.00 95.12 121 ASP A N 1
ATOM 911 C CA . ASP A 1 121 ? -0.680 -1.161 -15.636 1.00 95.12 121 ASP A CA 1
ATOM 912 C C . ASP A 1 121 ? -0.604 -1.380 -14.124 1.00 95.12 121 ASP A C 1
ATOM 914 O O . ASP A 1 121 ? -1.622 -1.309 -13.449 1.00 95.12 121 ASP A O 1
ATOM 918 N N . ALA A 1 122 ? 0.601 -1.511 -13.558 1.00 96.62 122 ALA A N 1
ATOM 919 C CA . ALA A 1 122 ? 0.789 -1.592 -12.109 1.00 96.62 122 ALA A CA 1
ATOM 920 C C . ALA A 1 122 ? 0.377 -0.305 -11.369 1.00 96.62 122 ALA A C 1
ATOM 922 O O . ALA A 1 122 ? -0.143 -0.376 -10.258 1.00 96.62 122 ALA A O 1
ATOM 923 N N . VAL A 1 123 ? 0.580 0.869 -11.983 1.00 96.38 123 VAL A N 1
ATOM 924 C CA . VAL A 1 123 ? 0.182 2.166 -11.405 1.00 96.38 123 VAL A CA 1
ATOM 925 C C . VAL A 1 123 ? -1.334 2.329 -11.468 1.00 96.38 123 VAL A C 1
ATOM 927 O O . VAL A 1 123 ? -1.959 2.725 -10.489 1.00 96.38 123 VAL A O 1
ATOM 930 N N . ILE A 1 124 ? -1.945 1.981 -12.604 1.00 95.62 124 ILE A N 1
ATOM 931 C CA . ILE A 1 124 ? -3.406 2.009 -12.751 1.00 95.62 124 ILE A CA 1
ATOM 932 C C . ILE A 1 124 ? -4.038 0.994 -11.794 1.00 95.62 124 ILE A C 1
ATOM 934 O O . ILE A 1 124 ? -4.944 1.341 -11.038 1.00 95.62 124 ILE A O 1
ATOM 938 N N . GLY A 1 125 ? -3.528 -0.237 -11.797 1.00 96.81 125 GLY A N 1
ATOM 939 C CA . GLY A 1 125 ? -3.979 -1.342 -10.965 1.00 96.81 125 GLY A CA 1
ATOM 940 C C . GLY A 1 125 ? -3.951 -0.987 -9.488 1.00 96.81 125 GLY A C 1
ATOM 941 O O . GLY A 1 125 ? -4.994 -1.052 -8.847 1.00 96.81 125 GLY A O 1
ATOM 942 N N . VAL A 1 126 ? -2.820 -0.513 -8.950 1.00 98.06 126 VAL A N 1
ATOM 943 C CA . VAL A 1 126 ? -2.723 -0.184 -7.516 1.00 98.06 126 VAL A CA 1
ATOM 944 C C . VAL A 1 126 ? -3.730 0.888 -7.089 1.00 98.06 126 VAL A C 1
ATOM 946 O O . VAL A 1 126 ? -4.357 0.751 -6.039 1.00 98.06 126 VAL A O 1
ATOM 949 N N . SER A 1 127 ? -3.959 1.913 -7.918 1.00 96.31 127 SER A N 1
ATOM 950 C CA . SER A 1 127 ? -4.968 2.939 -7.636 1.00 96.31 127 SER A CA 1
ATOM 951 C C . SER A 1 127 ? -6.386 2.363 -7.661 1.00 96.31 127 SER A C 1
ATOM 953 O O . SER A 1 127 ? -7.192 2.677 -6.791 1.00 96.31 127 SER A O 1
ATOM 955 N N . ARG A 1 128 ? -6.700 1.476 -8.616 1.00 96.88 128 ARG A N 1
ATOM 956 C CA . ARG A 1 128 ? -8.018 0.823 -8.691 1.00 96.88 128 ARG A CA 1
ATOM 957 C C . ARG A 1 128 ? -8.259 -0.157 -7.549 1.00 96.88 128 ARG A C 1
ATOM 959 O O . ARG A 1 128 ? -9.371 -0.207 -7.030 1.00 96.88 128 ARG A O 1
ATOM 966 N N . LEU A 1 129 ? -7.231 -0.886 -7.123 1.00 98.19 129 LEU A N 1
ATOM 967 C CA . LEU A 1 129 ? -7.292 -1.744 -5.943 1.00 98.19 129 LEU A CA 1
ATOM 968 C C . LEU A 1 129 ? -7.570 -0.919 -4.676 1.00 98.19 129 LEU A C 1
ATOM 970 O O . LEU A 1 129 ? -8.450 -1.289 -3.896 1.00 98.19 129 LEU A O 1
ATOM 974 N N . LEU A 1 130 ? -6.888 0.220 -4.500 1.00 97.38 130 LEU A N 1
ATOM 975 C CA . LEU A 1 130 ? -7.109 1.132 -3.368 1.00 97.38 130 LEU A CA 1
ATOM 976 C C . LEU A 1 130 ? -8.542 1.700 -3.344 1.00 97.38 130 LEU A C 1
ATOM 978 O O . LEU A 1 130 ? -9.175 1.780 -2.285 1.00 97.38 130 LEU A O 1
ATOM 982 N N . ASP A 1 131 ? -9.067 2.054 -4.519 1.00 94.56 131 ASP A N 1
ATOM 983 C CA . ASP A 1 131 ? -10.418 2.595 -4.708 1.00 94.56 131 ASP A CA 1
ATOM 984 C C . ASP A 1 131 ? -11.538 1.556 -4.550 1.00 94.56 131 ASP A C 1
ATOM 986 O O . ASP A 1 131 ? -12.715 1.929 -4.488 1.00 94.56 131 ASP A O 1
ATOM 990 N N . SER A 1 132 ? -11.202 0.264 -4.505 1.00 96.69 132 SER A N 1
ATOM 991 C CA . SER A 1 132 ? -12.189 -0.813 -4.515 1.00 96.69 132 SER A CA 1
ATOM 992 C C . SER A 1 132 ? -13.112 -0.775 -3.292 1.00 96.69 132 SER A C 1
ATOM 994 O O . SER A 1 132 ? -12.695 -0.538 -2.153 1.00 96.69 132 SER A O 1
ATOM 996 N N . VAL A 1 133 ? -14.396 -1.067 -3.525 1.00 96.38 133 VAL A N 1
ATOM 997 C CA . VAL A 1 133 ? -15.386 -1.233 -2.448 1.00 96.38 133 VAL A CA 1
ATOM 998 C C . VAL A 1 133 ? -14.984 -2.390 -1.534 1.00 96.38 133 VAL A C 1
ATOM 1000 O O . VAL A 1 133 ? -15.069 -2.256 -0.321 1.00 96.38 133 VAL A O 1
ATOM 1003 N N . VAL A 1 134 ? -14.420 -3.462 -2.100 1.00 97.69 134 VAL A N 1
ATOM 1004 C CA . VAL A 1 134 ? -13.906 -4.616 -1.348 1.00 97.69 134 VAL A CA 1
ATOM 1005 C C . VAL A 1 134 ? -12.934 -4.185 -0.246 1.00 97.69 134 VAL 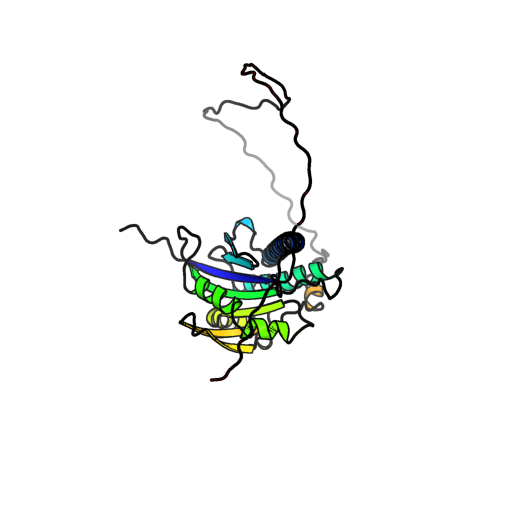A C 1
ATOM 1007 O O . VAL A 1 134 ? -13.094 -4.588 0.906 1.00 97.69 134 VAL A O 1
ATOM 1010 N N . LEU A 1 135 ? -11.954 -3.329 -0.556 1.00 97.69 135 LEU A N 1
ATOM 1011 C CA . LEU A 1 135 ? -10.995 -2.851 0.442 1.00 97.69 135 LEU A CA 1
ATOM 1012 C C . LEU A 1 135 ? -11.638 -1.907 1.471 1.00 97.69 135 LEU A C 1
ATOM 1014 O O . LEU A 1 135 ? -11.323 -1.979 2.662 1.00 97.69 135 LEU A O 1
ATOM 1018 N N . ARG A 1 136 ? -12.554 -1.035 1.026 1.00 96.50 136 ARG A N 1
ATOM 1019 C CA . ARG A 1 136 ? -13.315 -0.130 1.908 1.00 96.50 136 ARG A CA 1
ATOM 1020 C C . ARG A 1 136 ? -14.147 -0.897 2.930 1.00 96.50 136 ARG A C 1
ATOM 1022 O O . ARG A 1 136 ? -14.087 -0.579 4.121 1.00 96.50 136 ARG A O 1
ATOM 1029 N N . ASP A 1 137 ? -14.856 -1.920 2.476 1.00 97.25 137 ASP A N 1
ATOM 1030 C CA . ASP A 1 137 ? -15.706 -2.766 3.306 1.00 97.25 137 ASP A CA 1
ATOM 1031 C C . ASP A 1 137 ? -14.864 -3.637 4.236 1.00 97.25 137 ASP A C 1
ATOM 1033 O O . ASP A 1 137 ? -15.175 -3.741 5.422 1.00 97.25 137 ASP A O 1
ATOM 1037 N N . THR A 1 138 ? -13.740 -4.172 3.742 1.00 97.62 138 THR A N 1
ATOM 1038 C CA . THR A 1 138 ? -12.781 -4.937 4.555 1.00 97.62 138 THR A CA 1
ATOM 1039 C C . THR A 1 138 ? -12.324 -4.131 5.770 1.00 97.62 138 THR A C 1
ATOM 1041 O O . THR A 1 138 ? -12.357 -4.640 6.891 1.00 97.62 138 THR A O 1
ATOM 1044 N N . LEU A 1 139 ? -11.946 -2.860 5.591 1.00 96.75 139 LEU A N 1
ATOM 1045 C CA . LEU A 1 139 ? -11.560 -2.012 6.720 1.00 96.75 139 LEU A CA 1
ATOM 1046 C C . LEU A 1 139 ? -12.767 -1.637 7.591 1.00 96.75 139 LEU A C 1
ATOM 1048 O O . LEU A 1 139 ? -12.701 -1.743 8.817 1.00 96.75 139 LEU A O 1
ATOM 1052 N N . SER A 1 140 ? -13.880 -1.222 6.985 1.00 95.44 140 SER A N 1
ATOM 1053 C CA . SER A 1 140 ? -15.065 -0.746 7.713 1.00 95.44 140 SER A CA 1
ATOM 1054 C C . SER A 1 140 ? -15.684 -1.827 8.606 1.00 95.44 140 SER A C 1
ATOM 1056 O O . SER A 1 140 ? -16.073 -1.536 9.737 1.00 95.44 140 SER A O 1
ATOM 1058 N N . ALA A 1 141 ? -15.711 -3.079 8.141 1.00 96.75 141 ALA A N 1
ATOM 1059 C CA . ALA A 1 141 ? -16.221 -4.227 8.889 1.00 96.75 141 ALA A CA 1
ATOM 1060 C C . ALA A 1 141 ? -15.311 -4.660 10.05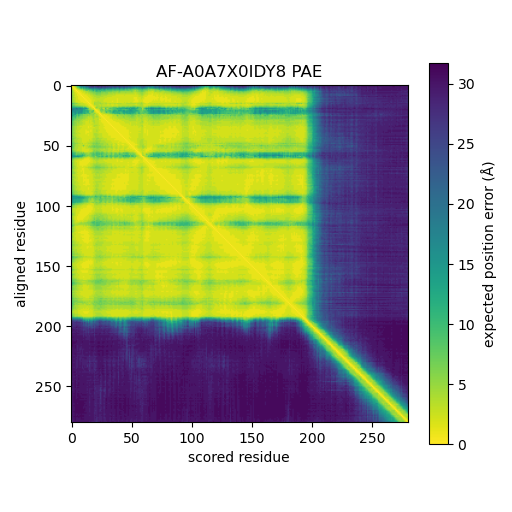4 1.00 96.75 141 ALA A C 1
ATOM 1062 O O . ALA A 1 141 ? -15.745 -5.411 10.925 1.00 96.75 141 ALA A O 1
ATOM 1063 N N . ASN A 1 142 ? -14.063 -4.177 10.107 1.00 95.75 142 ASN A N 1
ATOM 1064 C CA . ASN A 1 142 ? -13.048 -4.615 11.066 1.00 95.75 142 ASN A CA 1
ATOM 1065 C C . ASN A 1 142 ? -12.509 -3.448 11.918 1.00 95.75 142 ASN A C 1
ATOM 1067 O O . ASN A 1 142 ? -11.333 -3.086 11.811 1.00 95.75 142 ASN A O 1
ATOM 1071 N N . PRO A 1 143 ? -13.321 -2.862 12.824 1.00 91.56 143 PRO A N 1
ATOM 1072 C CA . PRO A 1 143 ? -12.933 -1.695 13.632 1.00 91.56 143 PRO A CA 1
ATOM 1073 C C . PRO A 1 143 ? -11.755 -1.952 14.590 1.00 91.56 143 PRO A C 1
ATOM 1075 O O . PRO A 1 143 ? -11.146 -1.008 15.091 1.00 91.56 143 PRO A O 1
ATOM 1078 N N . GLY A 1 144 ? -11.413 -3.220 14.851 1.00 91.50 144 GLY A N 1
ATOM 1079 C CA . GLY A 1 144 ? -10.241 -3.617 15.639 1.00 91.50 144 GLY A CA 1
ATOM 1080 C C . GLY A 1 144 ? -8.902 -3.543 14.891 1.00 91.50 144 GLY A C 1
ATOM 1081 O O . GLY A 1 144 ? -7.858 -3.778 15.512 1.00 91.50 144 GLY A O 1
ATOM 1082 N N . HIS A 1 145 ? -8.928 -3.234 13.591 1.00 94.06 145 HIS A N 1
ATOM 1083 C CA . HIS A 1 145 ? -7.758 -3.118 12.725 1.00 94.06 145 HIS A CA 1
ATOM 1084 C C . HIS A 1 145 ? -7.566 -1.681 12.238 1.00 94.06 145 HIS A C 1
ATOM 1086 O O . HIS A 1 145 ? -8.520 -0.991 11.857 1.00 94.06 145 HIS A O 1
ATOM 1092 N N . ASP A 1 146 ? -6.304 -1.249 12.241 1.00 95.31 146 ASP A N 1
ATOM 1093 C CA . ASP A 1 146 ? -5.900 0.064 11.737 1.00 95.31 146 ASP A CA 1
ATOM 1094 C C . ASP A 1 146 ? -5.481 0.027 10.264 1.00 95.31 146 ASP A C 1
ATOM 1096 O O . ASP A 1 146 ? -5.374 1.077 9.644 1.00 95.31 146 ASP A O 1
ATOM 1100 N N . ILE A 1 14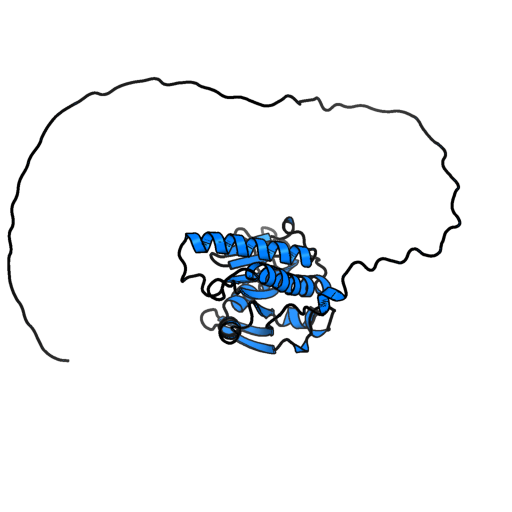7 ? -5.237 -1.154 9.692 1.00 97.62 147 ILE A N 1
ATOM 1101 C CA . ILE A 1 147 ? -4.813 -1.314 8.300 1.00 97.62 147 ILE A CA 1
ATOM 1102 C C . ILE A 1 147 ? -5.671 -2.389 7.641 1.00 97.62 147 ILE A C 1
ATOM 1104 O O . ILE A 1 147 ? -5.847 -3.472 8.198 1.00 97.62 147 ILE A O 1
ATOM 1108 N N . ALA A 1 148 ? -6.150 -2.096 6.435 1.00 98.31 148 ALA A N 1
ATOM 1109 C CA . ALA A 1 148 ? -6.561 -3.105 5.471 1.00 98.31 148 ALA A CA 1
ATOM 1110 C C . ALA A 1 148 ? -5.618 -3.036 4.271 1.00 98.31 148 ALA A C 1
ATOM 1112 O O . ALA A 1 148 ? -5.423 -1.969 3.686 1.00 98.31 148 ALA A O 1
ATOM 1113 N N . LEU A 1 149 ? -5.017 -4.173 3.940 1.00 98.75 149 LEU A N 1
ATOM 1114 C CA . LEU A 1 149 ? -4.093 -4.341 2.832 1.00 98.75 149 LEU A CA 1
ATOM 1115 C C . LEU A 1 149 ? -4.797 -5.078 1.695 1.00 98.75 149 LEU A C 1
ATOM 1117 O O . LEU A 1 149 ? -5.519 -6.045 1.934 1.00 98.75 149 LEU A O 1
ATOM 1121 N N . ILE A 1 150 ? -4.529 -4.659 0.465 1.00 98.81 150 ILE A N 1
ATOM 1122 C CA . ILE A 1 150 ? -4.823 -5.417 -0.742 1.00 98.81 150 ILE A CA 1
ATOM 1123 C C . ILE A 1 150 ? -3.577 -5.533 -1.612 1.00 98.81 150 ILE A C 1
ATOM 1125 O O . ILE A 1 150 ? -2.805 -4.583 -1.744 1.00 98.81 150 ILE A O 1
ATOM 1129 N N . VAL A 1 151 ? -3.367 -6.702 -2.198 1.00 98.75 151 VAL A N 1
ATOM 1130 C CA . VAL A 1 151 ? -2.202 -7.005 -3.029 1.00 98.75 151 VAL A CA 1
ATOM 1131 C C . VAL A 1 151 ? -2.679 -7.536 -4.375 1.00 98.75 151 VAL A C 1
ATOM 1133 O O . VAL A 1 151 ? -3.578 -8.375 -4.418 1.00 98.75 151 VAL A O 1
ATOM 1136 N N . ALA A 1 152 ? -2.101 -7.033 -5.466 1.00 98.62 152 ALA A N 1
ATOM 1137 C CA . ALA A 1 152 ? -2.351 -7.547 -6.811 1.00 98.62 152 ALA A CA 1
ATOM 1138 C C . ALA A 1 152 ? -1.985 -9.039 -6.915 1.00 98.62 152 ALA A C 1
ATOM 1140 O O . ALA A 1 152 ? -1.008 -9.471 -6.299 1.00 98.62 152 ALA A O 1
ATOM 1141 N N . ASP A 1 153 ? -2.744 -9.803 -7.708 1.00 98.44 153 ASP A N 1
ATOM 1142 C CA . ASP A 1 153 ? -2.589 -11.262 -7.851 1.00 98.44 153 ASP A CA 1
ATOM 1143 C C . ASP A 1 153 ? -1.149 -11.681 -8.190 1.00 98.44 153 ASP A C 1
ATOM 1145 O O . ASP A 1 153 ? -0.561 -12.499 -7.482 1.00 98.44 153 ASP A O 1
ATOM 1149 N N . ASP A 1 154 ? -0.535 -11.025 -9.179 1.00 96.94 154 ASP A N 1
ATOM 1150 C CA . ASP A 1 154 ? 0.843 -11.304 -9.602 1.00 96.94 154 ASP A CA 1
ATOM 1151 C C . ASP A 1 154 ? 1.854 -11.106 -8.463 1.00 96.94 154 ASP A C 1
ATOM 1153 O O . ASP A 1 154 ? 2.736 -11.934 -8.255 1.00 96.94 154 ASP A O 1
ATOM 1157 N N . LEU A 1 155 ? 1.713 -10.038 -7.666 1.00 98.25 155 LEU A N 1
ATOM 1158 C CA . LEU A 1 155 ? 2.613 -9.780 -6.537 1.00 98.25 155 LEU A CA 1
ATOM 1159 C C . LEU A 1 155 ? 2.404 -10.793 -5.403 1.00 98.25 155 LEU A C 1
ATOM 1161 O O . LEU A 1 155 ? 3.364 -11.176 -4.729 1.00 98.25 155 LEU A O 1
ATOM 1165 N N . TYR A 1 156 ? 1.165 -11.238 -5.180 1.00 98.62 156 TYR A N 1
ATOM 1166 C CA . TYR A 1 156 ? 0.901 -12.308 -4.226 1.00 98.62 156 TYR A CA 1
ATOM 1167 C C . TYR A 1 156 ? 1.591 -13.601 -4.663 1.00 98.62 156 TYR A C 1
ATOM 1169 O O . TYR A 1 156 ? 2.298 -14.204 -3.859 1.00 98.62 156 TYR A O 1
ATOM 1177 N N . HIS A 1 157 ? 1.446 -13.998 -5.926 1.00 98.31 157 HIS A N 1
ATOM 1178 C CA . HIS A 1 157 ? 2.041 -15.228 -6.435 1.00 98.31 157 HIS A CA 1
ATOM 1179 C C . HIS A 1 157 ? 3.572 -15.177 -6.518 1.00 98.31 157 HIS A C 1
ATOM 1181 O O . HIS A 1 157 ? 4.210 -16.146 -6.117 1.00 98.31 157 HIS A O 1
ATOM 1187 N N . ASP A 1 158 ? 4.155 -14.053 -6.943 1.00 97.06 158 ASP A N 1
ATOM 1188 C CA . ASP A 1 158 ? 5.610 -13.885 -7.072 1.00 97.06 158 ASP A CA 1
ATOM 1189 C C . ASP A 1 158 ? 6.341 -13.849 -5.720 1.00 97.06 158 ASP A C 1
ATOM 1191 O O . ASP A 1 158 ? 7.521 -14.196 -5.637 1.00 97.06 158 ASP A O 1
ATOM 1195 N N . VAL A 1 159 ? 5.682 -13.369 -4.658 1.00 97.00 159 VAL A N 1
ATOM 1196 C CA . VAL A 1 159 ? 6.351 -13.058 -3.385 1.00 97.00 159 VAL A CA 1
ATOM 1197 C C . VAL A 1 159 ? 5.680 -13.735 -2.199 1.00 97.00 159 VAL A C 1
ATOM 1199 O O . VAL A 1 159 ? 6.328 -14.456 -1.444 1.00 97.00 159 VAL A O 1
ATOM 1202 N N . ILE A 1 160 ? 4.389 -13.501 -1.996 1.00 97.75 160 ILE A N 1
ATOM 1203 C CA . ILE A 1 160 ? 3.722 -13.868 -0.742 1.00 97.75 160 ILE A CA 1
ATOM 1204 C C . ILE A 1 160 ? 3.440 -15.369 -0.694 1.00 97.75 160 ILE A C 1
ATOM 1206 O O . ILE A 1 160 ? 3.731 -15.996 0.317 1.00 97.75 160 ILE A O 1
ATOM 1210 N N . ALA A 1 161 ? 2.954 -15.970 -1.780 1.00 97.69 161 ALA A N 1
ATOM 1211 C CA . ALA A 1 161 ? 2.551 -17.377 -1.848 1.00 97.69 161 ALA A CA 1
ATOM 1212 C C . ALA A 1 161 ? 3.682 -18.367 -1.507 1.00 97.69 161 ALA A C 1
ATOM 1214 O O . ALA A 1 161 ? 3.419 -19.499 -1.105 1.00 97.69 161 ALA A O 1
ATOM 1215 N N . HIS A 1 162 ? 4.940 -17.938 -1.635 1.00 96.25 162 HIS A N 1
ATOM 1216 C CA . HIS A 1 162 ? 6.117 -18.744 -1.320 1.00 96.25 162 HIS A CA 1
ATOM 1217 C C . HIS A 1 162 ? 6.432 -18.840 0.181 1.00 96.25 162 HIS A C 1
ATOM 1219 O O . HIS A 1 162 ? 7.268 -19.658 0.565 1.00 96.25 162 HIS A O 1
ATOM 1225 N N . GLY A 1 163 ? 5.782 -18.038 1.035 1.00 91.88 163 GLY A N 1
ATOM 1226 C CA . GLY A 1 163 ? 5.957 -18.110 2.488 1.00 91.88 163 GLY A CA 1
ATOM 1227 C C . GLY A 1 163 ? 7.320 -17.618 2.979 1.00 91.88 163 GLY A C 1
ATOM 1228 O O . GLY A 1 163 ? 7.858 -18.156 3.950 1.00 91.88 163 GLY A O 1
ATOM 1229 N N . TYR A 1 164 ? 7.902 -16.612 2.315 1.00 90.69 164 TYR A N 1
ATOM 1230 C CA . TYR A 1 164 ? 9.091 -15.939 2.842 1.00 90.69 164 TYR A CA 1
ATOM 1231 C C . TYR A 1 164 ? 8.820 -15.355 4.241 1.00 90.69 164 TYR A C 1
ATOM 1233 O O . TYR A 1 164 ? 7.687 -14.972 4.546 1.00 90.69 164 TYR A O 1
ATOM 1241 N N . PRO A 1 165 ? 9.845 -15.251 5.109 1.00 91.00 165 PRO A N 1
ATOM 1242 C CA . PRO A 1 165 ? 9.654 -14.752 6.464 1.00 91.00 165 PRO A CA 1
ATOM 1243 C C . PRO A 1 165 ? 8.998 -13.366 6.511 1.00 91.00 165 PRO A C 1
ATOM 1245 O O . PRO A 1 165 ? 9.407 -12.442 5.810 1.00 91.00 165 PRO A O 1
ATOM 1248 N N . GLY A 1 166 ? 8.028 -13.211 7.412 1.00 90.81 166 GLY A N 1
ATOM 1249 C CA . GLY A 1 166 ? 7.416 -11.925 7.749 1.00 90.81 166 GLY A CA 1
ATOM 1250 C C . GLY A 1 166 ? 5.983 -11.731 7.256 1.00 90.81 166 GLY A C 1
ATOM 1251 O O . GLY A 1 166 ? 5.338 -10.816 7.756 1.00 90.81 166 GLY A O 1
ATOM 1252 N N . LEU A 1 167 ? 5.475 -12.573 6.348 1.00 94.75 167 LEU A N 1
ATOM 1253 C CA . LEU A 1 167 ? 4.058 -12.622 5.966 1.00 94.75 167 LEU A CA 1
ATOM 1254 C C . LEU A 1 167 ? 3.596 -14.077 5.843 1.00 94.75 167 LEU A C 1
ATOM 1256 O O . LEU A 1 167 ? 4.226 -14.870 5.150 1.00 94.75 167 LEU A O 1
ATOM 1260 N N . ASP A 1 168 ? 2.488 -14.418 6.500 1.00 95.56 168 ASP A N 1
ATOM 1261 C CA . ASP A 1 168 ? 1.854 -15.732 6.372 1.00 95.56 168 ASP A CA 1
ATOM 1262 C C . ASP A 1 168 ? 0.917 -15.742 5.149 1.00 95.56 168 ASP A C 1
ATOM 1264 O O . ASP A 1 168 ? -0.069 -14.996 5.150 1.00 95.56 168 ASP A O 1
ATOM 1268 N N . PRO A 1 169 ? 1.165 -16.578 4.120 1.00 97.12 169 PRO A N 1
ATOM 1269 C CA . PRO A 1 169 ? 0.296 -16.665 2.949 1.00 97.12 169 PRO A CA 1
ATOM 1270 C C . PRO A 1 169 ? -1.150 -17.032 3.299 1.00 97.12 169 PRO A C 1
ATOM 1272 O O . PRO A 1 169 ? -2.068 -16.580 2.614 1.00 97.12 169 PRO A O 1
ATOM 1275 N N . ALA A 1 170 ? -1.360 -17.819 4.363 1.00 97.25 170 ALA A N 1
ATOM 1276 C CA . ALA A 1 170 ? -2.683 -18.260 4.804 1.00 97.25 170 ALA A CA 1
ATOM 1277 C C . ALA A 1 170 ? -3.512 -17.130 5.437 1.00 97.25 170 ALA A C 1
ATOM 1279 O O . ALA A 1 170 ? -4.727 -17.259 5.582 1.00 97.25 170 ALA A O 1
ATOM 1280 N N . ALA A 1 171 ? -2.876 -16.009 5.786 1.00 96.75 171 ALA A N 1
ATOM 1281 C CA . ALA A 1 171 ? -3.556 -14.835 6.316 1.00 96.75 171 ALA A CA 1
ATOM 1282 C C . ALA A 1 171 ? -4.164 -13.936 5.221 1.00 96.75 171 ALA A C 1
ATOM 1284 O O . ALA A 1 171 ? -4.806 -12.931 5.544 1.00 96.75 171 ALA A O 1
ATOM 1285 N N . PHE A 1 172 ? -3.958 -14.270 3.943 1.00 98.44 172 PHE A N 1
ATOM 1286 C CA . PHE A 1 172 ? -4.507 -13.549 2.799 1.00 98.44 172 PHE A CA 1
ATOM 1287 C C . PHE A 1 172 ? -5.754 -14.246 2.258 1.00 98.44 172 PHE A C 1
ATOM 1289 O O . PHE A 1 172 ? -5.799 -15.465 2.116 1.00 98.44 172 PHE A O 1
ATOM 1296 N N . THR A 1 173 ? -6.767 -13.456 1.911 1.00 98.56 173 THR A N 1
ATOM 1297 C CA . THR A 1 173 ? -8.016 -13.941 1.315 1.00 98.56 173 THR A CA 1
ATOM 1298 C C . THR A 1 173 ? -8.106 -13.479 -0.131 1.00 98.56 173 THR A C 1
ATOM 1300 O O . THR A 1 173 ? -8.046 -12.279 -0.397 1.00 98.56 173 THR A O 1
ATOM 1303 N N . LYS A 1 174 ? -8.265 -14.418 -1.070 1.00 98.62 174 LYS A N 1
ATOM 1304 C CA . LYS A 1 174 ? -8.488 -14.083 -2.480 1.00 98.62 174 LYS A CA 1
ATOM 1305 C C . LYS A 1 174 ? -9.844 -13.396 -2.650 1.00 98.62 174 LYS A C 1
ATOM 1307 O O . LYS A 1 174 ? -10.851 -13.855 -2.113 1.00 98.62 174 LYS A O 1
ATOM 1312 N N . VAL A 1 175 ? -9.866 -12.320 -3.423 1.00 98.62 175 VAL A N 1
ATOM 1313 C CA . VAL A 1 175 ? -11.056 -11.540 -3.765 1.00 98.62 175 VAL A CA 1
ATOM 1314 C C . VAL A 1 175 ? -11.069 -11.231 -5.259 1.00 98.62 175 VAL A C 1
ATOM 1316 O O . VAL A 1 175 ? -10.017 -11.117 -5.885 1.00 98.62 175 VAL A O 1
ATOM 1319 N N . HIS A 1 176 ? -12.267 -11.059 -5.812 1.00 98.31 176 HIS A N 1
ATOM 1320 C CA . HIS A 1 176 ? -12.464 -10.556 -7.166 1.00 98.31 176 HIS A CA 1
ATOM 1321 C C . HIS A 1 176 ? -12.977 -9.115 -7.104 1.00 98.31 176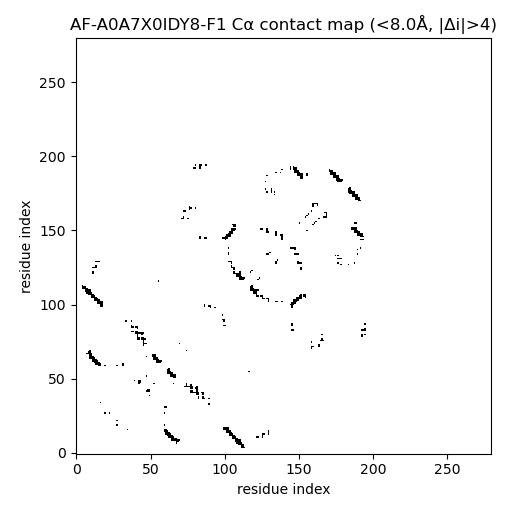 HIS A C 1
ATOM 1323 O O . HIS A 1 176 ? -13.866 -8.805 -6.307 1.00 98.31 176 HIS A O 1
ATOM 1329 N N . ILE A 1 177 ? -12.406 -8.227 -7.914 1.00 97.62 177 ILE A N 1
ATOM 1330 C CA . ILE A 1 177 ? -12.743 -6.803 -7.940 1.00 97.62 177 ILE A CA 1
ATOM 1331 C C . ILE A 1 177 ? -13.286 -6.450 -9.308 1.00 97.62 177 ILE A C 1
ATOM 1333 O O . ILE A 1 177 ? -12.633 -6.682 -10.320 1.00 97.62 177 ILE A O 1
ATOM 1337 N N . GLU A 1 178 ? -14.428 -5.772 -9.311 1.00 96.44 178 GLU A N 1
ATOM 1338 C CA . GLU A 1 178 ? -15.020 -5.185 -10.503 1.00 96.44 178 GLU A CA 1
ATOM 1339 C C . GLU A 1 178 ? -15.316 -3.706 -10.255 1.00 96.44 178 GLU A C 1
ATOM 1341 O O . GLU A 1 178 ? -15.957 -3.327 -9.273 1.00 96.44 178 GLU A O 1
ATOM 1346 N N . ILE A 1 179 ? -14.860 -2.849 -11.167 1.00 95.31 179 ILE A N 1
ATOM 1347 C CA . ILE A 1 179 ? -15.194 -1.424 -11.195 1.00 95.31 179 ILE A CA 1
ATOM 1348 C C . ILE A 1 179 ? -15.663 -1.092 -12.619 1.00 95.31 179 ILE A C 1
ATOM 1350 O O . ILE A 1 179 ? -14.890 -0.541 -13.413 1.00 95.31 179 ILE A O 1
ATOM 1354 N N . PRO A 1 180 ? -16.927 -1.407 -12.972 1.00 92.94 180 PRO A N 1
ATOM 1355 C CA . PRO A 1 180 ? -17.433 -1.265 -14.341 1.00 92.94 180 PRO A CA 1
ATOM 1356 C C . PRO A 1 180 ? -17.308 0.159 -14.890 1.00 92.94 180 PRO A C 1
ATOM 1358 O O . PRO A 1 180 ? -16.882 0.355 -16.023 1.00 92.94 180 PRO A O 1
ATOM 1361 N N . ALA A 1 181 ? -17.559 1.172 -14.051 1.00 93.31 181 ALA A N 1
ATOM 1362 C CA . ALA A 1 181 ? -17.418 2.586 -14.415 1.00 93.31 181 ALA A CA 1
ATOM 1363 C C . ALA A 1 181 ? -15.984 2.991 -14.814 1.00 93.31 181 ALA A C 1
ATOM 1365 O O . ALA A 1 181 ? -15.773 4.071 -15.366 1.00 93.31 181 ALA A O 1
ATOM 1366 N N . LYS A 1 182 ? -14.988 2.155 -14.500 1.00 91.06 182 LYS A N 1
ATOM 1367 C CA . LYS A 1 182 ? -13.578 2.333 -14.865 1.00 91.06 182 LYS A CA 1
ATOM 1368 C C . LYS A 1 182 ? -13.063 1.230 -15.795 1.00 91.06 182 LYS A C 1
ATOM 1370 O O . LYS A 1 182 ? -11.871 1.235 -16.084 1.00 91.06 182 LYS A O 1
ATOM 1375 N N . GLY A 1 183 ? -13.925 0.309 -16.242 1.00 93.94 183 GLY A N 1
ATOM 1376 C CA . GLY A 1 183 ? -13.543 -0.832 -17.077 1.00 93.94 183 GLY A CA 1
ATOM 1377 C C . GLY A 1 183 ? -12.474 -1.722 -16.438 1.00 93.94 183 GLY A C 1
ATOM 1378 O O . GLY A 1 183 ? -11.619 -2.238 -17.148 1.00 93.94 183 GLY A O 1
ATOM 1379 N N . PHE A 1 184 ? -12.468 -1.841 -15.107 1.00 95.94 184 PHE A N 1
ATOM 1380 C CA . PHE A 1 184 ? -11.428 -2.554 -14.368 1.00 95.94 184 PHE A CA 1
ATOM 1381 C C . PHE A 1 184 ? -11.984 -3.838 -13.754 1.00 95.94 184 PHE A C 1
ATOM 1383 O O . PHE A 1 184 ? -12.992 -3.795 -13.048 1.00 95.94 184 PHE A O 1
ATOM 1390 N N . THR A 1 185 ? -11.302 -4.953 -14.000 1.00 96.94 185 THR A N 1
ATOM 1391 C CA . THR A 1 185 ? -11.515 -6.237 -13.327 1.00 96.94 185 THR A CA 1
ATOM 1392 C C . THR A 1 185 ? -10.159 -6.814 -12.947 1.00 96.94 185 THR A C 1
ATOM 1394 O O . THR A 1 185 ? -9.208 -6.701 -13.724 1.00 96.94 185 THR A O 1
ATOM 1397 N N . ALA A 1 186 ? -10.047 -7.365 -11.742 1.00 97.50 186 ALA A N 1
ATOM 1398 C CA . ALA A 1 186 ? -8.824 -7.999 -11.274 1.00 97.50 186 ALA A CA 1
ATOM 1399 C C . ALA A 1 186 ? -9.113 -8.981 -10.138 1.00 97.50 186 ALA A C 1
ATOM 1401 O O . ALA A 1 186 ? -9.955 -8.719 -9.276 1.00 97.50 186 ALA A O 1
ATOM 1402 N N . ASP A 1 187 ? -8.342 -10.062 -10.099 1.00 98.50 187 ASP A N 1
ATOM 1403 C CA . ASP A 1 187 ? -8.155 -10.833 -8.878 1.00 98.50 187 ASP A CA 1
ATOM 1404 C C . ASP A 1 187 ? -7.132 -10.124 -7.978 1.00 98.50 187 ASP A C 1
ATOM 1406 O O . ASP A 1 187 ? -6.195 -9.468 -8.444 1.00 98.50 187 ASP A O 1
ATOM 1410 N N . ALA A 1 188 ? -7.337 -10.218 -6.669 1.00 98.69 188 ALA A N 1
ATOM 1411 C CA . ALA A 1 188 ? -6.452 -9.634 -5.672 1.00 98.69 188 ALA A CA 1
ATOM 1412 C C . ALA A 1 188 ? -6.548 -10.394 -4.347 1.00 98.69 188 ALA A C 1
ATOM 1414 O O . ALA A 1 188 ? -7.383 -11.282 -4.171 1.00 98.69 188 ALA A O 1
ATOM 1415 N N . TRP A 1 189 ? -5.706 -10.016 -3.392 1.00 98.81 189 TRP A N 1
ATOM 1416 C CA . TRP A 1 189 ? -5.617 -10.669 -2.092 1.00 98.81 189 TRP A CA 1
ATOM 1417 C C . TRP A 1 189 ? -5.712 -9.640 -0.978 1.00 98.81 189 TRP A C 1
ATOM 1419 O O . TRP A 1 189 ? -4.887 -8.730 -0.905 1.00 98.81 189 TRP A O 1
ATOM 1429 N N . THR A 1 190 ? -6.711 -9.768 -0.107 1.00 98.75 190 THR A N 1
ATOM 1430 C CA . THR A 1 190 ? -6.873 -8.892 1.056 1.00 98.75 190 THR A CA 1
ATOM 1431 C C . THR A 1 190 ? -6.246 -9.496 2.300 1.00 98.75 190 THR A C 1
ATOM 1433 O O . THR A 1 190 ? -6.232 -10.711 2.495 1.00 98.75 190 THR A O 1
ATOM 1436 N N . HIS A 1 191 ? -5.731 -8.631 3.167 1.00 98.31 191 HIS A N 1
ATOM 1437 C CA . HIS A 1 191 ? -5.169 -9.002 4.455 1.00 98.31 191 HIS A CA 1
ATOM 1438 C C . HIS A 1 191 ? -5.428 -7.891 5.480 1.00 98.31 191 HIS A C 1
ATOM 1440 O O . HIS A 1 191 ? -5.430 -6.703 5.154 1.00 98.31 191 HIS A O 1
ATOM 1446 N N . LEU A 1 192 ? -5.644 -8.276 6.735 1.00 97.81 192 LEU A N 1
ATOM 1447 C CA . LEU A 1 192 ? -5.823 -7.366 7.867 1.00 97.81 192 LEU A CA 1
ATOM 1448 C C . LEU A 1 192 ? -4.609 -7.492 8.790 1.00 97.81 192 LEU A C 1
ATOM 1450 O O . LEU A 1 192 ? -4.698 -8.151 9.834 1.00 97.81 192 LEU A O 1
ATOM 1454 N N . PRO A 1 193 ? -3.459 -6.905 8.415 1.00 94.38 193 PRO A N 1
ATOM 1455 C CA . PRO A 1 193 ? -2.244 -7.107 9.170 1.00 94.38 193 PRO A CA 1
ATOM 1456 C C . PRO A 1 193 ? -2.381 -6.491 10.563 1.00 94.38 193 PRO A C 1
ATOM 1458 O O . PRO A 1 193 ? -3.046 -5.472 10.786 1.00 94.38 193 PRO A O 1
ATOM 1461 N N . ARG A 1 194 ? -1.748 -7.144 11.530 1.00 85.75 194 ARG A N 1
ATOM 1462 C CA . ARG A 1 194 ? -1.604 -6.660 12.898 1.00 85.75 194 ARG A CA 1
ATOM 1463 C C . ARG A 1 194 ? -0.171 -6.914 13.310 1.00 85.75 194 ARG A C 1
ATOM 1465 O O . ARG A 1 194 ? 0.399 -7.938 12.959 1.00 85.75 194 ARG A O 1
ATOM 1472 N N . LEU A 1 195 ? 0.371 -5.998 14.101 1.00 72.62 195 LEU A N 1
ATOM 1473 C CA . LEU A 1 195 ? 1.670 -6.211 14.703 1.00 72.62 195 LEU A CA 1
ATOM 1474 C C . LEU A 1 195 ? 1.593 -7.378 15.692 1.00 72.62 195 LEU A C 1
ATOM 1476 O O . LEU A 1 195 ? 0.964 -7.287 16.755 1.00 72.62 195 LEU A O 1
ATOM 1480 N N . ASP A 1 196 ? 2.214 -8.487 15.324 1.00 59.59 196 ASP A N 1
ATOM 1481 C CA . ASP A 1 196 ? 2.441 -9.605 16.211 1.00 59.59 196 ASP A CA 1
ATOM 1482 C C . ASP A 1 196 ? 3.533 -9.197 17.204 1.00 59.59 196 ASP A C 1
ATOM 1484 O O . ASP A 1 196 ? 4.723 -9.121 16.913 1.00 59.59 196 ASP A O 1
ATOM 1488 N N . HIS A 1 197 ? 3.135 -8.918 18.443 1.00 48.25 197 HIS A N 1
ATOM 1489 C CA . HIS A 1 197 ? 4.096 -8.549 19.487 1.00 48.25 197 HIS A CA 1
ATOM 1490 C C . HIS A 1 197 ? 5.085 -9.699 19.787 1.00 48.25 197 HIS A C 1
ATOM 1492 O O . HIS A 1 197 ? 6.113 -9.482 20.423 1.00 48.25 197 HIS A O 1
ATOM 1498 N N . ALA A 1 198 ? 4.792 -10.914 19.305 1.00 42.38 198 ALA A N 1
ATOM 1499 C CA . ALA A 1 198 ? 5.640 -12.095 19.411 1.00 42.38 198 ALA A CA 1
ATOM 1500 C C . ALA A 1 198 ? 6.827 -12.095 18.423 1.00 42.38 198 ALA A C 1
ATOM 1502 O O . ALA A 1 198 ? 7.897 -12.584 18.782 1.00 42.38 198 ALA A O 1
ATOM 1503 N N . GLY A 1 199 ? 6.685 -11.516 17.223 1.00 41.12 199 GLY A N 1
ATOM 1504 C CA . GLY A 1 199 ? 7.733 -11.506 16.194 1.00 41.12 199 GLY A CA 1
ATOM 1505 C C . GLY A 1 199 ? 8.889 -10.545 16.490 1.00 41.12 199 GLY A C 1
ATOM 1506 O O . GLY A 1 199 ? 10.041 -10.832 16.169 1.00 41.12 199 GLY A O 1
ATOM 1507 N N . MET A 1 200 ? 8.624 -9.437 17.192 1.00 44.75 200 MET A N 1
ATOM 1508 C CA . MET A 1 200 ? 9.653 -8.444 17.543 1.00 44.75 200 MET A CA 1
ATOM 1509 C C . MET A 1 200 ? 10.645 -8.914 18.616 1.00 44.75 200 MET A C 1
ATOM 1511 O O . MET A 1 200 ? 11.780 -8.435 18.640 1.00 44.75 200 MET A O 1
ATOM 1515 N N . ALA A 1 201 ? 10.263 -9.857 19.485 1.00 38.41 201 ALA A N 1
ATOM 1516 C CA . ALA A 1 201 ? 11.161 -10.395 20.512 1.00 38.41 201 ALA A CA 1
ATOM 1517 C C . ALA A 1 201 ? 12.300 -11.252 19.919 1.00 38.41 201 ALA A C 1
ATOM 1519 O O . ALA A 1 201 ? 13.327 -11.446 20.568 1.00 38.41 201 ALA A O 1
ATOM 1520 N N . ALA A 1 202 ? 12.153 -11.732 18.679 1.00 41.22 202 ALA A N 1
ATOM 1521 C CA . ALA A 1 202 ? 13.151 -12.562 18.004 1.00 41.22 202 ALA A CA 1
ATOM 1522 C C . ALA A 1 202 ? 14.260 -11.759 17.289 1.00 41.22 202 ALA A C 1
ATOM 1524 O O . ALA A 1 202 ? 15.276 -12.337 16.903 1.00 41.22 202 ALA A O 1
ATOM 1525 N N . THR A 1 203 ? 14.099 -10.438 17.141 1.00 41.44 203 THR A N 1
ATOM 1526 C CA . THR A 1 203 ? 15.040 -9.537 16.439 1.00 41.44 203 THR A CA 1
ATOM 1527 C C . THR A 1 203 ? 15.682 -8.483 17.346 1.00 41.44 203 THR A C 1
ATOM 1529 O O . THR A 1 203 ? 16.151 -7.450 16.871 1.00 41.44 203 THR A O 1
ATOM 1532 N N . GLY A 1 204 ? 15.757 -8.734 18.656 1.00 32.78 204 GLY A N 1
ATOM 1533 C CA . GLY A 1 204 ? 16.736 -8.032 19.490 1.00 32.78 204 GLY A CA 1
ATOM 1534 C C . GLY A 1 204 ? 18.161 -8.362 19.016 1.00 32.78 204 GLY A C 1
ATOM 1535 O O . GLY A 1 204 ? 18.379 -9.473 18.518 1.00 32.78 204 GLY A O 1
ATOM 1536 N N . PRO A 1 205 ? 19.147 -7.451 19.142 1.00 34.19 205 PRO A N 1
ATOM 1537 C CA . PRO A 1 205 ? 20.536 -7.788 18.868 1.00 34.19 205 PRO A CA 1
ATOM 1538 C C . PRO A 1 205 ? 20.905 -9.011 19.707 1.00 34.19 205 PRO A C 1
ATOM 1540 O O . PRO A 1 205 ? 20.952 -8.938 20.933 1.00 34.19 205 PRO A O 1
ATOM 1543 N N . ARG A 1 206 ? 21.132 -10.159 19.059 1.00 37.31 206 ARG A N 1
ATOM 1544 C CA . ARG A 1 206 ? 21.820 -11.272 19.706 1.00 37.31 206 ARG A CA 1
ATOM 1545 C C . ARG A 1 206 ? 23.198 -10.733 20.057 1.00 37.31 206 ARG A C 1
ATOM 1547 O O . ARG A 1 206 ? 24.047 -10.607 19.176 1.00 37.31 206 ARG A O 1
ATOM 1554 N N . GLU A 1 207 ? 23.400 -10.384 21.324 1.00 35.12 207 GLU A N 1
ATOM 1555 C CA . GLU A 1 207 ? 24.730 -10.265 21.901 1.00 35.12 207 GLU A CA 1
ATOM 1556 C C . GLU A 1 207 ? 25.438 -11.585 21.616 1.00 35.12 207 GLU A C 1
ATOM 1558 O O . GLU A 1 207 ? 25.205 -12.610 22.257 1.00 35.12 207 GLU A O 1
ATOM 1563 N N . THR A 1 208 ? 26.265 -11.590 20.575 1.00 37.31 208 THR A N 1
ATOM 1564 C CA . THR A 1 208 ? 27.201 -12.672 20.338 1.00 37.31 208 THR A CA 1
ATOM 1565 C C . THR A 1 208 ? 28.110 -12.697 21.551 1.00 37.31 208 THR A C 1
ATOM 1567 O O . THR A 1 208 ? 28.938 -11.799 21.725 1.00 37.31 208 THR A O 1
ATOM 1570 N N . SER A 1 209 ? 27.929 -13.700 22.406 1.00 36.41 209 SER A N 1
ATOM 1571 C CA 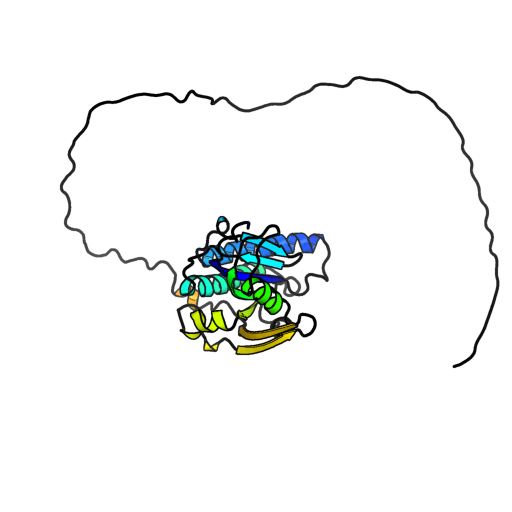. SER A 1 209 ? 28.846 -14.012 23.489 1.00 36.41 209 SER A CA 1
ATOM 1572 C C . SER A 1 209 ? 30.249 -14.172 22.900 1.00 36.41 209 SER A C 1
ATOM 1574 O O . SER A 1 209 ? 30.599 -15.218 22.360 1.00 36.41 209 SER A O 1
ATOM 1576 N N . ARG A 1 210 ? 31.064 -13.115 22.985 1.00 39.59 210 ARG A N 1
ATOM 1577 C CA . ARG A 1 210 ? 32.511 -13.160 22.755 1.00 39.59 210 ARG A CA 1
ATOM 1578 C C . ARG A 1 210 ? 33.168 -13.789 23.981 1.00 39.59 210 ARG A C 1
ATOM 1580 O O . ARG A 1 210 ? 33.847 -13.135 24.763 1.00 39.59 210 ARG A O 1
ATOM 1587 N N . GLY A 1 211 ? 32.933 -15.083 24.145 1.00 37.09 211 GLY A N 1
ATOM 1588 C CA . GLY A 1 211 ? 33.809 -15.976 24.880 1.00 37.09 211 GLY A CA 1
ATOM 1589 C C . GLY A 1 211 ? 34.503 -16.861 23.856 1.00 37.09 211 GLY A C 1
ATOM 1590 O O . GLY A 1 211 ? 33.829 -17.533 23.087 1.00 37.09 211 GLY A O 1
ATOM 1591 N N . HIS A 1 212 ? 35.835 -16.867 23.882 1.00 41.12 212 HIS A N 1
ATOM 1592 C CA . HIS A 1 212 ? 36.706 -17.742 23.094 1.00 41.12 212 HIS A CA 1
ATOM 1593 C C . HIS A 1 212 ? 36.987 -17.298 21.646 1.00 41.12 212 HIS A C 1
ATOM 1595 O O . HIS A 1 212 ? 36.295 -17.674 20.711 1.00 41.12 212 HIS A O 1
ATOM 1601 N N . LEU A 1 213 ? 38.040 -16.490 21.484 1.00 37.75 213 LEU A N 1
ATOM 1602 C CA . LEU A 1 213 ? 39.173 -16.731 20.572 1.00 37.75 213 LEU A CA 1
ATOM 1603 C C . LEU A 1 213 ? 40.167 -15.572 20.746 1.00 37.75 213 LEU A C 1
ATOM 1605 O O . LEU A 1 213 ? 40.305 -14.676 19.920 1.00 37.75 213 LEU A O 1
ATOM 1609 N N . ALA A 1 214 ? 40.836 -15.574 21.898 1.00 34.38 214 ALA A N 1
ATOM 1610 C CA . ALA A 1 214 ? 42.119 -14.912 22.039 1.00 34.38 214 ALA A CA 1
ATOM 1611 C C . ALA A 1 214 ? 43.178 -15.913 21.576 1.00 34.38 214 ALA A C 1
ATOM 1613 O O . ALA A 1 214 ? 43.504 -16.827 22.334 1.00 34.38 214 ALA A O 1
ATOM 1614 N N . ARG A 1 215 ? 43.649 -15.762 20.335 1.00 33.62 215 ARG A N 1
ATOM 1615 C CA . ARG A 1 215 ? 45.038 -15.969 19.895 1.00 33.62 215 ARG A CA 1
ATOM 1616 C C . ARG A 1 215 ? 45.124 -15.877 18.371 1.00 33.62 215 ARG A C 1
ATOM 1618 O O . ARG A 1 215 ? 44.252 -16.366 17.667 1.00 33.62 215 ARG A O 1
ATOM 1625 N N . ASP A 1 216 ? 46.208 -15.239 17.947 1.00 32.91 216 ASP A N 1
ATOM 1626 C CA . ASP A 1 216 ? 46.781 -15.217 16.601 1.00 32.91 216 ASP A CA 1
ATOM 1627 C C . ASP A 1 216 ? 46.108 -14.283 15.583 1.00 32.91 216 ASP A C 1
ATOM 1629 O O . ASP A 1 216 ? 45.176 -14.650 14.887 1.00 32.91 216 ASP A O 1
ATOM 1633 N N . VAL A 1 217 ? 46.599 -13.039 15.499 1.00 32.59 217 VAL A N 1
ATOM 1634 C CA . VAL A 1 217 ? 47.493 -12.578 14.414 1.00 32.59 217 VAL A CA 1
ATOM 1635 C C . VAL A 1 217 ? 48.017 -11.187 14.794 1.00 32.59 217 VAL A C 1
ATOM 1637 O O . VAL A 1 217 ? 47.317 -10.181 14.716 1.00 32.59 217 VAL A O 1
ATOM 1640 N N . ALA A 1 218 ? 49.285 -11.139 15.189 1.00 27.38 218 ALA A N 1
ATOM 1641 C CA . ALA A 1 218 ? 50.100 -9.936 15.179 1.00 27.38 218 ALA A CA 1
ATOM 1642 C C . ALA A 1 218 ? 51.290 -10.218 14.263 1.00 27.38 218 ALA A C 1
ATOM 1644 O O . ALA A 1 218 ? 52.190 -10.937 14.678 1.00 27.38 218 ALA A O 1
ATOM 1645 N N . MET A 1 219 ? 51.294 -9.688 13.035 1.00 28.22 219 MET A N 1
ATOM 1646 C CA . MET A 1 219 ? 52.529 -9.314 12.335 1.00 28.22 219 MET A CA 1
ATOM 1647 C C . MET A 1 219 ? 52.213 -8.532 11.056 1.00 28.22 219 MET A C 1
ATOM 1649 O O . MET A 1 219 ? 51.453 -9.011 10.220 1.00 28.22 219 MET A O 1
ATOM 1653 N N . GLY A 1 220 ? 52.849 -7.369 10.880 1.00 26.89 220 GLY A N 1
ATOM 1654 C CA . GLY A 1 220 ? 53.051 -6.788 9.548 1.00 26.89 220 GLY A CA 1
ATOM 1655 C C . GLY A 1 220 ? 52.626 -5.335 9.344 1.00 26.89 220 GLY A C 1
ATOM 1656 O O . GLY A 1 220 ? 51.899 -5.049 8.401 1.00 26.89 220 GLY A O 1
ATOM 1657 N N . ALA A 1 221 ? 53.111 -4.404 10.165 1.00 29.69 221 ALA A N 1
ATOM 1658 C CA . ALA A 1 221 ? 53.249 -3.010 9.746 1.00 29.69 221 ALA A CA 1
ATOM 1659 C C . ALA A 1 221 ? 54.677 -2.798 9.216 1.00 29.69 221 ALA A C 1
ATOM 1661 O O . ALA A 1 221 ? 55.611 -3.008 9.984 1.00 29.69 221 ALA A O 1
ATOM 1662 N N . ALA A 1 222 ? 54.840 -2.386 7.949 1.00 27.45 222 ALA A N 1
ATOM 1663 C CA . ALA A 1 222 ? 55.934 -1.510 7.495 1.00 27.45 222 ALA A CA 1
ATOM 1664 C C . ALA A 1 222 ? 55.852 -1.151 5.991 1.00 27.45 222 ALA A C 1
ATOM 1666 O O . ALA A 1 222 ? 56.031 -2.006 5.133 1.00 27.45 222 ALA A O 1
ATOM 1667 N N . VAL A 1 223 ? 55.686 0.157 5.742 1.00 26.45 223 VAL A N 1
ATOM 1668 C CA . VAL A 1 223 ? 56.468 1.013 4.818 1.00 26.45 223 VAL A CA 1
ATOM 1669 C C . VAL A 1 223 ? 56.419 0.733 3.305 1.00 26.45 223 VAL A C 1
ATOM 1671 O O . VAL A 1 223 ? 57.027 -0.220 2.851 1.00 26.45 223 VAL A O 1
ATOM 1674 N N . VAL A 1 224 ? 55.886 1.694 2.527 1.00 28.47 224 VAL A N 1
ATOM 1675 C CA . VAL A 1 224 ? 56.637 2.455 1.493 1.00 28.47 224 VAL A CA 1
ATOM 1676 C C . VAL A 1 224 ? 55.999 3.842 1.343 1.00 28.47 224 VAL A C 1
ATOM 1678 O O . VAL A 1 224 ? 54.788 3.967 1.178 1.00 28.47 224 VAL A O 1
ATOM 1681 N N . ALA A 1 225 ? 56.829 4.883 1.399 1.00 30.31 225 ALA A N 1
ATOM 1682 C CA . ALA A 1 225 ? 56.476 6.271 1.137 1.00 30.31 225 ALA A CA 1
ATOM 1683 C C . ALA A 1 225 ? 57.314 6.822 -0.039 1.00 30.31 225 ALA A C 1
ATOM 1685 O O . ALA A 1 225 ? 58.462 6.415 -0.198 1.00 30.31 225 ALA A O 1
ATOM 1686 N N . ILE A 1 226 ? 56.740 7.822 -0.735 1.00 33.03 226 ILE A N 1
ATOM 1687 C CA . ILE A 1 226 ? 57.362 8.866 -1.594 1.00 33.03 226 ILE A CA 1
ATOM 1688 C C . ILE A 1 226 ? 57.674 8.387 -3.040 1.00 33.03 226 ILE A C 1
ATOM 1690 O O . ILE A 1 226 ? 58.338 7.380 -3.228 1.00 33.03 226 ILE A O 1
ATOM 1694 N N . SER A 1 227 ? 57.177 9.009 -4.128 1.00 27.42 227 SER A N 1
ATOM 1695 C CA . SER A 1 227 ? 57.432 10.405 -4.541 1.00 27.42 227 SER A CA 1
ATOM 1696 C C . SER A 1 227 ? 56.545 10.915 -5.704 1.00 27.42 227 SER A C 1
ATOM 1698 O O . SER A 1 227 ? 56.349 10.184 -6.667 1.00 27.42 227 SER A O 1
ATOM 1700 N N . THR A 1 228 ? 56.133 12.199 -5.617 1.00 32.16 228 THR A N 1
ATOM 1701 C CA . THR A 1 228 ? 55.968 13.261 -6.666 1.00 32.16 228 THR A CA 1
ATOM 1702 C C . THR A 1 228 ? 55.281 12.924 -8.003 1.00 32.16 228 THR A C 1
ATOM 1704 O O . THR A 1 228 ? 55.738 12.049 -8.718 1.00 32.16 228 THR A O 1
ATOM 1707 N N . GLY A 1 229 ? 54.276 13.628 -8.534 1.00 28.55 229 GLY A N 1
ATOM 1708 C CA . GLY A 1 229 ? 53.751 14.985 -8.343 1.00 28.55 229 GLY A CA 1
ATOM 1709 C C . GLY A 1 229 ? 53.421 15.560 -9.736 1.00 28.55 229 GLY A C 1
ATOM 1710 O O . GLY A 1 229 ? 54.257 15.450 -10.625 1.00 28.55 229 GLY A O 1
ATOM 1711 N N . LEU A 1 230 ? 52.233 16.146 -9.944 1.00 29.98 230 LEU A N 1
ATOM 1712 C CA . LEU A 1 230 ? 52.010 17.236 -10.910 1.00 29.98 230 LEU A CA 1
ATOM 1713 C C . LEU A 1 230 ? 50.641 17.905 -10.704 1.00 29.98 230 LEU A C 1
ATOM 1715 O O . LEU A 1 230 ? 49.611 17.270 -10.505 1.00 29.98 230 LEU A O 1
ATOM 1719 N N . THR A 1 231 ? 50.724 19.227 -10.704 1.00 27.02 231 THR A N 1
ATOM 1720 C CA . THR A 1 231 ? 49.799 20.282 -10.292 1.00 27.02 231 THR A CA 1
ATOM 1721 C C . THR A 1 231 ? 48.711 20.567 -11.333 1.00 27.02 231 THR A C 1
ATOM 1723 O O . THR A 1 231 ? 49.023 20.588 -12.521 1.00 27.02 231 THR A O 1
ATOM 1726 N N . SER A 1 232 ? 47.488 20.922 -10.904 1.00 28.73 232 SER A N 1
ATOM 1727 C CA . SER A 1 232 ? 46.809 22.172 -11.326 1.00 28.73 232 SER A CA 1
ATOM 1728 C C . SER A 1 232 ? 45.478 22.441 -10.596 1.00 28.73 232 SER A C 1
ATOM 1730 O O . SER A 1 232 ? 44.468 21.807 -10.862 1.00 28.73 232 SER A O 1
ATOM 1732 N N . ILE A 1 233 ? 45.546 23.418 -9.682 1.00 31.84 233 ILE A N 1
ATOM 1733 C CA . ILE A 1 233 ? 44.662 24.586 -9.493 1.00 31.84 233 ILE A CA 1
ATOM 1734 C C . ILE A 1 233 ? 43.136 24.349 -9.433 1.00 31.84 233 ILE A C 1
ATOM 1736 O O . ILE A 1 233 ? 42.473 24.219 -10.456 1.00 31.84 233 ILE A O 1
ATOM 1740 N N . PHE A 1 234 ? 42.560 24.521 -8.236 1.00 26.03 234 PHE A N 1
ATOM 1741 C CA . PHE A 1 234 ? 41.258 25.181 -8.083 1.00 26.03 234 PHE A CA 1
ATOM 1742 C C . PHE A 1 234 ? 41.359 26.240 -6.979 1.00 26.03 234 PHE A C 1
ATOM 1744 O O . PHE A 1 234 ? 41.730 25.947 -5.842 1.00 26.03 234 PHE A O 1
ATOM 1751 N N . THR A 1 235 ? 41.112 27.488 -7.366 1.00 28.91 235 THR A N 1
ATOM 1752 C CA . THR A 1 235 ? 41.209 28.687 -6.530 1.00 28.91 235 THR A CA 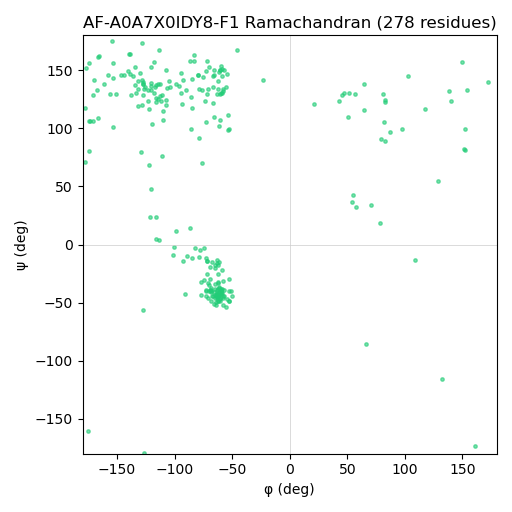1
ATOM 1753 C C . THR A 1 235 ? 40.024 28.782 -5.570 1.00 28.91 235 THR A C 1
ATOM 1755 O O . THR A 1 235 ? 38.902 28.405 -5.898 1.00 28.91 235 THR A O 1
ATOM 1758 N N . ALA A 1 236 ? 40.324 29.290 -4.377 1.00 28.20 236 ALA A N 1
ATOM 1759 C CA . ALA A 1 236 ? 39.453 29.466 -3.229 1.00 28.20 236 ALA A CA 1
ATOM 1760 C C . ALA A 1 236 ? 38.242 30.385 -3.460 1.00 28.20 236 ALA A C 1
ATOM 1762 O O . ALA A 1 236 ? 38.339 31.389 -4.162 1.00 28.20 236 ALA A O 1
ATOM 1763 N N . ALA A 1 237 ? 37.166 30.099 -2.726 1.00 28.66 237 ALA A N 1
ATOM 1764 C CA . ALA A 1 237 ? 36.315 31.113 -2.111 1.00 28.66 237 ALA A CA 1
ATOM 1765 C C . ALA A 1 237 ? 35.625 30.505 -0.875 1.00 28.66 237 ALA A C 1
ATOM 1767 O O . ALA A 1 237 ? 34.662 29.750 -0.985 1.00 28.66 237 ALA A O 1
ATOM 1768 N N . LEU A 1 238 ? 36.156 30.823 0.302 1.00 30.59 238 LEU A N 1
ATOM 1769 C CA . LEU A 1 238 ? 35.430 30.832 1.567 1.00 30.59 238 LEU A CA 1
ATOM 1770 C C . LEU A 1 238 ? 35.581 32.259 2.080 1.00 30.59 238 LEU A C 1
ATOM 1772 O O . LEU A 1 238 ? 36.707 32.663 2.350 1.00 30.59 238 LEU A O 1
ATOM 1776 N N . ASP A 1 239 ? 34.481 32.995 2.207 1.00 27.03 239 ASP A N 1
ATOM 1777 C CA . ASP A 1 239 ? 34.347 33.872 3.361 1.00 27.03 239 ASP A CA 1
ATOM 1778 C C . ASP A 1 239 ? 32.885 34.137 3.721 1.00 27.03 239 ASP A C 1
ATOM 1780 O O . ASP A 1 239 ? 31.961 33.930 2.932 1.00 27.03 239 ASP A O 1
ATOM 1784 N N . ALA A 1 240 ? 32.741 34.485 4.988 1.00 31.34 240 ALA A N 1
ATOM 1785 C CA . ALA A 1 240 ? 31.605 34.330 5.863 1.00 31.34 240 ALA A CA 1
ATOM 1786 C C . ALA A 1 240 ? 30.399 35.257 5.614 1.00 31.34 240 ALA A C 1
ATOM 1788 O O . ALA A 1 240 ? 30.507 36.404 5.199 1.00 31.34 240 ALA A O 1
ATOM 1789 N N . ALA A 1 241 ? 29.238 34.688 5.938 1.00 30.61 241 ALA A N 1
ATOM 1790 C CA . ALA A 1 241 ? 28.206 35.190 6.845 1.00 30.61 241 ALA A CA 1
ATOM 1791 C C . ALA A 1 241 ? 28.133 36.705 7.189 1.00 30.61 241 ALA A C 1
ATOM 1793 O O . ALA A 1 241 ? 28.977 37.247 7.893 1.00 30.61 241 ALA A O 1
ATOM 1794 N N . ASP A 1 242 ? 26.958 37.251 6.855 1.00 28.64 242 ASP A N 1
ATOM 1795 C CA . ASP A 1 242 ? 25.971 37.860 7.768 1.00 28.64 242 ASP A CA 1
ATOM 1796 C C . ASP A 1 242 ? 25.839 39.394 7.887 1.00 28.64 242 ASP A C 1
ATOM 1798 O O . ASP A 1 242 ? 26.793 40.165 7.877 1.00 28.64 242 ASP A O 1
ATOM 1802 N N . HIS A 1 243 ? 24.567 39.755 8.090 1.00 31.45 243 HIS A N 1
ATOM 1803 C CA . HIS A 1 243 ? 23.961 40.995 8.568 1.00 31.45 243 HIS A CA 1
ATOM 1804 C C . HIS A 1 243 ? 23.608 42.148 7.602 1.00 31.45 243 HIS A C 1
ATOM 1806 O O . HIS A 1 243 ? 24.379 43.052 7.310 1.00 31.45 243 HIS A O 1
ATOM 1812 N N . THR A 1 244 ? 22.317 42.129 7.227 1.00 32.19 244 THR A N 1
ATOM 1813 C CA . THR A 1 244 ? 21.296 43.192 7.389 1.00 32.19 244 THR A CA 1
ATOM 1814 C C . THR A 1 244 ? 21.658 44.658 7.111 1.00 32.19 244 THR A C 1
ATOM 1816 O O . THR A 1 244 ? 22.408 45.263 7.868 1.00 32.19 244 THR A O 1
ATOM 1819 N N . SER A 1 245 ? 20.893 45.278 6.199 1.00 28.81 245 SER A N 1
ATOM 1820 C CA . SER A 1 245 ? 20.003 46.438 6.455 1.00 28.81 245 SER A CA 1
ATOM 1821 C C . SER A 1 245 ? 20.026 47.492 5.334 1.00 28.81 245 SER A C 1
ATOM 1823 O O . SER A 1 245 ? 21.069 48.060 5.034 1.00 28.81 245 SER A O 1
ATOM 1825 N N . GLY A 1 246 ? 18.833 47.781 4.796 1.00 28.05 246 GLY A N 1
ATOM 1826 C CA . GLY A 1 246 ? 18.316 49.143 4.602 1.00 28.05 246 GLY A CA 1
ATOM 1827 C C . GLY A 1 246 ? 18.745 49.954 3.380 1.00 28.05 246 GLY A C 1
ATOM 1828 O O . GLY A 1 246 ? 19.802 50.558 3.420 1.00 28.05 246 GLY A O 1
ATOM 1829 N N . TYR A 1 247 ? 17.843 50.100 2.402 1.00 32.22 247 TYR A N 1
ATOM 1830 C CA . TYR A 1 247 ? 17.585 51.323 1.612 1.00 32.22 247 TYR A CA 1
ATOM 1831 C C . TYR A 1 247 ? 16.406 51.060 0.654 1.00 32.22 247 TYR A C 1
ATOM 1833 O O . TYR A 1 247 ? 16.222 49.937 0.198 1.00 32.22 247 TYR A O 1
ATOM 1841 N N . ASP A 1 248 ? 15.589 52.014 0.232 1.00 30.03 248 ASP A N 1
ATOM 1842 C CA . ASP A 1 248 ? 15.155 53.281 0.806 1.00 30.03 248 ASP A CA 1
ATOM 1843 C C . ASP A 1 248 ? 13.944 53.729 -0.032 1.00 30.03 248 ASP A C 1
ATOM 1845 O O . ASP A 1 248 ? 13.702 53.269 -1.151 1.00 30.03 248 ASP A O 1
ATOM 1849 N N . THR A 1 249 ? 13.188 54.629 0.556 1.00 40.09 249 THR A N 1
ATOM 1850 C CA . THR A 1 249 ? 11.966 55.276 0.096 1.00 40.09 249 THR A CA 1
ATOM 1851 C C . THR A 1 249 ? 12.272 56.489 -0.791 1.00 40.09 249 THR A C 1
ATOM 1853 O O . THR A 1 249 ? 13.152 57.274 -0.463 1.00 40.09 249 THR A O 1
ATOM 1856 N N . ALA A 1 250 ? 11.480 56.716 -1.845 1.00 34.12 250 ALA A N 1
ATOM 1857 C CA . ALA A 1 250 ? 11.178 58.034 -2.441 1.00 34.12 250 ALA A CA 1
ATOM 1858 C C . ALA A 1 250 ? 9.974 57.843 -3.392 1.00 34.12 250 ALA A C 1
ATOM 1860 O O . ALA A 1 250 ? 10.067 57.047 -4.319 1.00 34.12 250 ALA A O 1
ATOM 1861 N N . GLY A 1 251 ? 8.761 58.329 -3.085 1.00 29.89 251 GLY A N 1
ATOM 1862 C CA . GLY A 1 251 ? 8.289 59.715 -3.293 1.00 29.89 251 GLY A CA 1
ATOM 1863 C C . GLY A 1 251 ? 7.849 59.898 -4.760 1.00 29.89 251 GLY A C 1
ATOM 1864 O O . GLY A 1 251 ? 8.612 59.555 -5.647 1.00 29.89 251 GLY A O 1
ATOM 1865 N N . SER A 1 252 ? 6.686 60.417 -5.164 1.00 34.22 252 SER A N 1
ATOM 1866 C CA . SER A 1 252 ? 5.655 61.304 -4.595 1.00 34.22 252 SER A CA 1
ATOM 1867 C C . SER A 1 252 ? 4.495 61.374 -5.651 1.00 34.22 252 SER A C 1
ATOM 1869 O O . SER A 1 252 ? 4.535 60.595 -6.603 1.00 34.22 252 SER A O 1
ATOM 1871 N N . PRO A 1 253 ? 3.572 62.357 -5.665 1.00 49.44 253 PRO A N 1
ATOM 1872 C CA . PRO A 1 253 ? 2.320 62.499 -4.909 1.00 49.44 253 PRO A CA 1
ATOM 1873 C C . PRO A 1 253 ? 1.063 62.433 -5.816 1.00 49.44 253 PRO A C 1
ATOM 1875 O O . PRO A 1 253 ? 1.174 62.616 -7.019 1.00 49.44 253 PRO A O 1
ATOM 1878 N N . TYR A 1 254 ? -0.143 62.293 -5.252 1.00 39.25 254 TYR A N 1
ATOM 1879 C CA . TYR A 1 254 ? -1.297 63.108 -5.674 1.00 39.25 254 TYR A CA 1
ATOM 1880 C C . TYR A 1 254 ? -2.339 63.196 -4.550 1.00 39.25 254 TYR A C 1
ATOM 1882 O O . TYR A 1 254 ? -2.715 62.207 -3.926 1.00 39.25 254 TYR A O 1
ATOM 1890 N N . ASP A 1 255 ? -2.703 64.447 -4.306 1.00 36.66 255 ASP A N 1
ATOM 1891 C CA . ASP A 1 255 ? -3.634 65.044 -3.355 1.00 36.66 255 ASP A CA 1
ATOM 1892 C C . ASP A 1 255 ? -5.065 65.060 -3.929 1.00 36.66 255 ASP A C 1
ATOM 1894 O O . ASP A 1 255 ? -5.231 65.035 -5.152 1.00 36.66 255 ASP A O 1
ATOM 1898 N N . GLY A 1 256 ? -6.083 65.145 -3.066 1.00 32.69 256 GLY A N 1
ATOM 1899 C CA . GLY A 1 256 ? -7.443 65.487 -3.492 1.00 32.69 256 GLY A CA 1
ATOM 1900 C C . GLY A 1 256 ? -8.583 64.934 -2.637 1.00 32.69 256 GLY A C 1
ATOM 1901 O O . GLY A 1 256 ? -9.208 63.947 -3.008 1.00 32.69 256 GLY A O 1
ATOM 1902 N N . SER A 1 257 ? -8.860 65.619 -1.528 1.00 36.56 257 SER A N 1
ATOM 1903 C CA . SER A 1 257 ? -10.083 65.631 -0.694 1.00 36.56 257 SER A CA 1
ATOM 1904 C C . SER A 1 257 ? -11.399 65.739 -1.519 1.00 36.56 257 SER A C 1
ATOM 1906 O O . SER A 1 257 ? -11.337 66.055 -2.701 1.00 36.56 257 SER A O 1
ATOM 1908 N N . THR A 1 258 ? -12.636 65.525 -1.047 1.00 37.25 258 THR A N 1
ATOM 1909 C CA . THR A 1 258 ? -13.296 65.821 0.241 1.00 37.25 258 THR A CA 1
ATOM 1910 C C . THR A 1 258 ? -14.718 65.204 0.250 1.00 37.25 258 THR A C 1
ATOM 1912 O O . THR A 1 258 ? -15.332 65.071 -0.801 1.00 37.25 258 THR A O 1
ATOM 1915 N N . GLU A 1 259 ? -15.234 64.960 1.463 1.00 35.50 259 GLU A N 1
ATOM 1916 C CA . GLU A 1 259 ? -16.620 65.193 1.943 1.00 35.50 259 GLU A CA 1
ATOM 1917 C C . GLU A 1 259 ? -17.844 64.456 1.363 1.00 35.50 259 GLU A C 1
ATOM 1919 O O . GLU A 1 259 ? -18.081 64.380 0.165 1.00 35.50 259 GLU A O 1
ATOM 1924 N N . GLY A 1 260 ? -18.727 64.061 2.292 1.00 31.52 260 GLY A N 1
ATOM 1925 C CA . GLY A 1 260 ? -20.149 63.859 2.014 1.00 31.52 260 GLY A CA 1
ATOM 1926 C C . GLY A 1 260 ? -20.814 62.820 2.908 1.00 31.52 260 GLY A C 1
ATOM 1927 O O . GLY A 1 260 ? -20.964 61.671 2.510 1.00 31.52 260 GLY A O 1
ATOM 1928 N N . ALA A 1 261 ? -21.210 63.223 4.114 1.00 40.50 261 ALA A N 1
ATOM 1929 C CA . ALA A 1 261 ? -22.120 62.466 4.968 1.00 40.50 261 ALA A CA 1
ATOM 1930 C C . ALA A 1 261 ? -23.525 62.395 4.345 1.00 40.50 261 ALA A C 1
ATOM 1932 O O . ALA A 1 261 ? -23.978 63.401 3.806 1.00 40.50 261 ALA A O 1
ATOM 1933 N N . ASP A 1 262 ? -24.244 61.282 4.519 1.00 38.44 262 ASP A N 1
ATOM 1934 C CA . ASP A 1 262 ? -25.691 61.360 4.733 1.00 38.44 262 ASP A CA 1
ATOM 1935 C C . ASP A 1 262 ? -26.230 60.162 5.528 1.00 38.44 262 ASP A C 1
ATOM 1937 O O . ASP A 1 262 ? -25.769 59.024 5.435 1.00 38.44 262 ASP A O 1
ATOM 1941 N N . THR A 1 263 ? -27.204 60.495 6.356 1.00 41.44 263 THR A N 1
ATOM 1942 C CA . THR A 1 263 ? -27.940 59.711 7.336 1.00 41.44 263 THR A CA 1
ATOM 1943 C C . THR A 1 263 ? -29.358 59.446 6.841 1.00 41.44 263 THR A C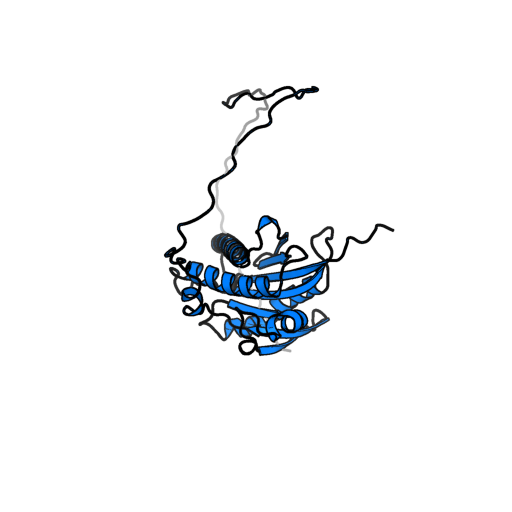 1
ATOM 1945 O O . THR A 1 263 ? -29.980 60.324 6.262 1.00 41.44 263 THR A O 1
ATOM 1948 N N . GLY A 1 264 ? -29.934 58.313 7.242 1.00 35.16 264 GLY A N 1
ATOM 1949 C CA . GLY A 1 264 ? -31.387 58.148 7.384 1.00 35.16 264 GLY A CA 1
ATOM 1950 C C . GLY A 1 264 ? -31.985 57.084 6.457 1.00 35.16 264 GLY A C 1
ATOM 1951 O O . GLY A 1 264 ? -31.760 57.098 5.259 1.00 35.16 264 GLY A O 1
ATOM 1952 N N . HIS A 1 265 ? -32.555 56.006 7.001 1.00 36.44 265 HIS A N 1
ATOM 1953 C CA . HIS A 1 265 ? -33.919 55.872 7.551 1.00 36.44 265 HIS A CA 1
ATOM 1954 C C . HIS A 1 265 ? -34.965 55.602 6.461 1.00 36.44 265 HIS A C 1
ATOM 1956 O O . HIS A 1 265 ? -35.125 56.406 5.552 1.00 36.44 265 HIS A O 1
ATOM 1962 N N . GLY A 1 266 ? -35.725 54.511 6.600 1.00 31.56 266 GLY A N 1
ATOM 1963 C CA . GLY A 1 266 ? -36.940 54.307 5.808 1.00 31.56 266 GLY A CA 1
ATOM 1964 C C . GLY A 1 266 ? -37.304 52.849 5.577 1.00 31.56 266 GLY A C 1
ATOM 1965 O O . GLY A 1 266 ? -36.747 52.205 4.700 1.00 31.56 266 GLY A O 1
ATOM 1966 N N . LEU A 1 267 ? -38.241 52.372 6.389 1.00 42.34 267 LEU A N 1
ATOM 1967 C CA . LEU A 1 267 ? -39.027 51.146 6.243 1.00 42.34 267 LEU A CA 1
ATOM 1968 C C . LEU A 1 267 ? -39.843 51.174 4.937 1.00 42.34 267 LEU A C 1
ATOM 1970 O O . LEU A 1 267 ? -40.264 52.261 4.552 1.00 42.34 267 LEU A O 1
ATOM 1974 N N . ASP A 1 268 ? -40.174 50.014 4.359 1.00 41.75 268 ASP A N 1
ATOM 1975 C CA . ASP A 1 268 ? -41.583 49.716 4.051 1.00 41.75 268 ASP A CA 1
ATOM 1976 C C . ASP A 1 268 ? -41.838 48.217 3.832 1.00 41.75 268 ASP A C 1
ATOM 1978 O O . ASP A 1 268 ? -41.059 47.509 3.188 1.00 41.75 268 ASP A O 1
ATOM 1982 N N . ASP A 1 269 ? -42.959 47.783 4.398 1.00 43.59 269 ASP A N 1
ATOM 1983 C CA . ASP A 1 269 ? -43.603 46.483 4.266 1.00 43.59 269 ASP A CA 1
ATOM 1984 C C . ASP A 1 269 ? -44.465 46.459 2.990 1.00 43.59 269 ASP A C 1
ATOM 1986 O O . ASP A 1 269 ? -44.922 47.492 2.508 1.00 43.59 269 ASP A O 1
ATOM 1990 N N . GLY A 1 270 ? -44.767 45.277 2.441 1.00 36.56 270 GLY A N 1
ATOM 1991 C CA . GLY A 1 270 ? -45.621 45.207 1.250 1.00 36.56 270 GLY A CA 1
ATOM 1992 C C . GLY A 1 270 ? -46.014 43.809 0.789 1.00 36.56 270 GLY A C 1
ATOM 1993 O O . GLY A 1 270 ? -45.431 43.270 -0.143 1.00 36.56 270 GLY A O 1
ATOM 1994 N N . HIS A 1 271 ? -47.027 43.256 1.457 1.00 37.53 271 HIS A N 1
ATOM 1995 C CA . HIS A 1 271 ? -47.933 42.164 1.066 1.00 37.53 271 HIS A CA 1
ATOM 1996 C C . HIS A 1 271 ? -48.120 41.873 -0.446 1.00 37.53 271 HIS A C 1
ATOM 1998 O O . HIS A 1 271 ? -48.371 42.791 -1.218 1.00 37.53 271 HIS A O 1
ATOM 2004 N N . ALA A 1 272 ? -48.225 40.583 -0.820 1.00 41.72 272 ALA A N 1
ATOM 2005 C CA . ALA A 1 272 ? -49.496 39.883 -1.141 1.00 41.72 272 ALA A CA 1
ATOM 2006 C C . ALA A 1 272 ? -49.319 38.682 -2.109 1.00 41.72 272 ALA A C 1
ATOM 2008 O O . ALA A 1 272 ? -48.684 38.828 -3.144 1.00 41.72 272 ALA A O 1
ATOM 2009 N N . THR A 1 273 ? -49.942 37.543 -1.738 1.00 41.62 273 THR A N 1
ATOM 2010 C CA . THR A 1 273 ? -50.686 36.534 -2.552 1.00 41.62 273 THR A CA 1
ATOM 2011 C C . THR A 1 273 ? -50.060 36.019 -3.864 1.00 41.62 273 THR A C 1
ATOM 2013 O O . THR A 1 273 ? -49.701 36.795 -4.732 1.00 41.62 273 THR A O 1
ATOM 2016 N N . ASP A 1 274 ? -49.977 34.709 -4.117 1.00 42.62 274 ASP A N 1
ATOM 2017 C CA . ASP A 1 274 ? -51.149 33.933 -4.548 1.00 42.62 274 ASP A CA 1
ATOM 2018 C C . ASP A 1 274 ? -50.951 32.404 -4.457 1.00 42.62 274 ASP A C 1
ATOM 2020 O O . ASP A 1 274 ? -49.842 31.875 -4.369 1.00 42.62 274 ASP A O 1
ATOM 2024 N N . MET A 1 275 ? -52.094 31.737 -4.472 1.00 41.62 275 MET A N 1
ATOM 2025 C CA . MET A 1 275 ? -52.435 30.348 -4.222 1.00 41.62 275 MET A CA 1
ATOM 2026 C C . MET A 1 275 ? -52.718 29.630 -5.556 1.00 41.62 275 MET A C 1
ATOM 2028 O O . MET A 1 275 ? -53.425 30.175 -6.393 1.00 41.62 275 MET A O 1
ATOM 2032 N N . ALA A 1 276 ? -52.200 28.412 -5.744 1.00 51.66 276 ALA A N 1
ATOM 2033 C CA . ALA A 1 276 ? -52.708 27.354 -6.643 1.00 51.66 276 ALA A CA 1
ATOM 2034 C C . ALA A 1 276 ? -51.849 26.101 -6.359 1.00 51.66 276 ALA A C 1
ATOM 2036 O O . ALA A 1 276 ? -50.635 26.153 -6.531 1.00 51.66 276 ALA A O 1
ATOM 2037 N N . ASP A 1 277 ? -52.299 25.037 -5.693 1.00 48.69 277 ASP A N 1
ATOM 2038 C CA . ASP A 1 277 ? -53.376 24.081 -5.994 1.00 48.69 277 ASP A CA 1
ATOM 2039 C C . ASP A 1 277 ? -53.330 23.428 -7.390 1.00 48.69 277 ASP A C 1
ATOM 2041 O O . ASP A 1 277 ? -53.299 24.102 -8.416 1.00 48.69 277 ASP A O 1
ATOM 2045 N N . ALA A 1 278 ? -53.459 22.093 -7.333 1.00 47.38 278 ALA A N 1
ATOM 2046 C CA . ALA A 1 278 ? -53.916 21.122 -8.334 1.00 47.38 278 ALA A CA 1
ATOM 2047 C C . ALA A 1 278 ? -52.882 20.334 -9.176 1.00 47.38 278 ALA A C 1
ATOM 2049 O O . ALA A 1 278 ? -52.392 20.788 -10.204 1.00 47.38 278 ALA A O 1
ATOM 2050 N N . ASP A 1 279 ? -52.672 19.095 -8.707 1.00 53.31 279 ASP A N 1
ATOM 2051 C CA . ASP A 1 279 ? -52.919 17.805 -9.384 1.00 53.31 279 ASP A CA 1
ATOM 2052 C C . ASP A 1 279 ? -52.276 17.467 -10.742 1.00 53.31 279 ASP A C 1
ATOM 2054 O O . ASP A 1 279 ? -52.446 18.149 -11.753 1.00 53.31 279 ASP A O 1
ATOM 2058 N N . GLY A 1 280 ? -51.664 16.274 -10.757 1.00 48.91 280 GLY A N 1
ATOM 2059 C CA . GLY A 1 280 ? -51.217 15.521 -11.930 1.00 48.91 280 GLY A CA 1
ATOM 2060 C C . GLY A 1 280 ? -50.309 14.360 -11.557 1.00 48.91 280 GLY A C 1
ATOM 2061 O O . GLY A 1 280 ? -49.085 14.598 -11.487 1.00 48.91 280 GLY A O 1
#

Nearest PDB structures (foldseek):
  4ni2-assembly1_B  TM=6.466E-01  e=4.083E-07  Homo sapiens
  7d9u-assembly1_B  TM=6.209E-01  e=5.188E-07  Homo sapiens
  8jsz-assembly1_B  TM=6.376E-01  e=6.593E-07  Anabaena sp. CA = ATCC 33047
  9bco-assembly1_B  TM=5.825E-01  e=3.527E-06  Homo sapiens
  8hbe-assembly1_A  TM=5.849E-01  e=5.225E-05  Homo sapiens

Mean predicted aligned error: 15.46 Å

Foldseek 3Di:
DPDFFFWFKWKKKKKFWPPLVVDDPVVQVVQVVLQVVLQCQLCVQLVQHPVQWDWDDDSRMIIIIHHGPDPLLSNVLSNVLSSQVSLCVVCVPPDLVSRTAMEMEMFIDIWGQDPVGIDDPRSVVRVQQSVFPVSVCVRVVCSVFRYKYKYFPVSCVVHVVVPRPRHDNVQWDWDWTDDVVVPDTGIMIMHRDHNDPVVVVVPDPPPPPPDDDPDDDDDDDDDDDDDDDDDDDDDDDDDDDDDDDDDDDDDDDDDDDDDDDDDDDDDDDDDDDDDDDDDD

Sequence (280 aa):
MNALPPGRRRICLALDIEKYSSRGNVAHIALQERLVAIVKEAMAHAQVPWVMNDVQDQGDGLLVIQPPGVDEPRVVPGLVNGLCWAVGRANSHVLSSRRLRLRVALSVGIVHRAAAGYVGDAVIGVSRLLDSVVLRDTLSANPGHDIALIVADDLYHDVIAHGYPGLDPAAFTKVHIEIPAKGFTADAWTHLPRLDHAGMAATGPRETSRGHLARDVAMGAAVVAISTGLTSIFTAALDAADHTSGYDTAGSPYDGSTEGADTGHGLDDGHATDMADADG